Protein AF-A0A6C0H0L5-F1 (afdb_monomer)

Mean predicted aligned error: 7.13 Å

Foldseek 3Di:
DVVVVVVLLFDPPPPVPPPPDPDDPLLVVLLVVLVVLDDDPPDPVVLVVLLVVLLVLLVVQVPDQDDPCCVQPNRDGLLSLLVCCLDPCHSVNSLVVVCCVPVVDDDPVVVLVVVLVVSVSSQQVNQSVVVAAASVVCCVVVVVRDAQADDDPVLSTHAAQDSQLLSLQSSLLVSCVRPVVVCVVVVVSLVVSLVSSRSSLSSCSSNSSHGLVNSLSSVSSSVSVCVSVVVDPPDPSCVVNVVVNVVSCVVVVRD

pLDDT: mean 82.42, std 16.77, range [25.55, 96.25]

Secondary structure (DSSP, 8-state):
-HHHHHHT------TTTS------HHHHHHHHHHHHH------HHHHHHHHHHHHHHHHHHHHS---S-HHHH-S--HHHHHHHHTSSS-HHHHHHHHHHHHH-----HHHHHHHHHHHHHHHHHHHHHH-PPPHHHHGGG-TT----PPP-TTTTS-SSS-HHHHHHHHHHHHHHHHTHHHHHT-HHHHHHHHHHHHHHHHHHHHTTSS-HHHHHHHHHHHHHHHHHTT-----HHHHHHHHHHHHHHHHTT--

Nearest PDB structures (foldseek):
  5jki-assembly1_A  TM=5.647E-01  e=4.309E-02  Bacillus subtilis subsp. subtilis str. 168
  1eoi-assembly1_A  TM=5.759E-01  e=1.505E-01  Shimwellia blattae
  2a96-assembly2_C  TM=4.045E-01  e=2.588E-02  Salmonella enterica subsp. enterica serovar Typhimurium

Solvent-accessible surface area (backbone atoms only — not comparable to full-atom values): 14557 Å² total; per-residue (Å²): 113,77,68,57,62,65,72,60,66,66,57,72,66,60,74,88,74,48,73,83,78,81,68,49,77,65,46,52,52,43,52,52,53,48,58,70,69,58,79,78,80,89,40,72,70,53,53,53,50,45,52,51,50,37,39,54,49,41,55,52,59,72,71,51,78,58,75,90,43,46,90,53,73,38,94,57,45,61,75,58,47,41,65,31,57,83,43,99,68,27,70,63,62,38,45,50,53,47,43,33,68,76,70,66,50,84,81,62,59,67,62,54,49,52,58,53,60,70,52,45,59,51,51,53,51,44,11,68,72,61,54,31,76,39,51,68,74,48,39,84,82,39,80,89,61,77,71,66,71,54,92,55,95,81,68,70,55,40,24,30,40,26,62,55,19,30,50,22,43,53,51,36,50,52,52,43,65,76,42,38,75,57,36,80,73,32,58,71,59,38,52,49,42,51,50,57,14,51,42,42,30,50,30,33,27,49,25,34,50,31,48,69,63,13,33,53,49,12,51,56,47,47,53,41,49,35,52,77,70,66,65,69,74,88,46,70,69,64,58,64,54,40,58,67,47,52,57,54,34,60,77,69,70,61,129

Organism: NCBI:txid1070528

Radius of gyration: 18.25 Å; Cα contacts (8 Å, |Δi|>4): 260; chains: 1; bounding box: 39×45×53 Å

Structure (mmCIF, N/CA/C/O backbone):
data_AF-A0A6C0H0L5-F1
#
_entry.id   AF-A0A6C0H0L5-F1
#
loop_
_atom_site.group_PDB
_atom_site.id
_atom_site.type_symbol
_atom_site.label_atom_id
_atom_site.label_alt_id
_atom_site.label_comp_id
_atom_site.label_asym_id
_atom_site.label_entity_id
_atom_site.label_seq_id
_atom_site.pdbx_PDB_ins_code
_atom_site.Cartn_x
_atom_site.Cartn_y
_atom_site.Cartn_z
_atom_site.occupancy
_atom_site.B_iso_or_equiv
_atom_site.auth_seq_id
_atom_site.auth_comp_id
_atom_site.auth_asym_id
_atom_site.auth_atom_id
_atom_site.pdbx_PDB_model_num
ATOM 1 N N . MET A 1 1 ? 14.456 -11.295 -27.325 1.00 30.11 1 MET A N 1
ATOM 2 C CA . MET A 1 1 ? 13.505 -10.695 -26.355 1.00 30.11 1 MET A CA 1
ATOM 3 C C . MET A 1 1 ? 12.987 -11.723 -25.340 1.00 30.11 1 MET A C 1
ATOM 5 O O . MET A 1 1 ? 13.167 -11.493 -24.153 1.00 30.11 1 MET A O 1
ATOM 9 N N . ASN A 1 2 ? 12.492 -12.897 -25.763 1.00 29.08 2 ASN A N 1
ATOM 10 C CA . ASN A 1 2 ? 12.120 -14.003 -24.849 1.00 29.08 2 ASN A CA 1
ATOM 11 C C . ASN A 1 2 ? 13.300 -14.585 -24.036 1.00 29.08 2 ASN A C 1
ATOM 13 O O . ASN A 1 2 ? 13.118 -15.062 -22.922 1.00 29.08 2 ASN A O 1
ATOM 17 N N . GLU A 1 3 ? 14.526 -14.480 -24.548 1.00 25.55 3 GLU A N 1
ATOM 18 C CA . GLU A 1 3 ? 15.735 -14.982 -23.880 1.00 25.55 3 GLU A CA 1
ATOM 19 C C . GLU A 1 3 ? 16.221 -14.080 -22.725 1.00 25.55 3 GLU A C 1
ATOM 21 O O . GLU A 1 3 ? 16.800 -14.560 -21.753 1.00 25.55 3 GLU A O 1
ATOM 26 N N . ILE A 1 4 ? 15.919 -12.777 -22.776 1.00 31.34 4 ILE A N 1
ATOM 27 C CA . ILE A 1 4 ? 16.313 -11.797 -21.748 1.00 31.34 4 ILE A CA 1
ATOM 28 C C . ILE A 1 4 ? 15.389 -11.902 -20.527 1.00 31.34 4 ILE A C 1
ATOM 30 O O . ILE A 1 4 ? 15.865 -11.893 -19.397 1.00 31.34 4 ILE A O 1
ATOM 34 N N . ILE A 1 5 ? 14.089 -12.139 -20.743 1.00 32.31 5 ILE A N 1
ATOM 35 C CA . ILE A 1 5 ? 13.122 -12.425 -19.668 1.00 32.31 5 ILE A CA 1
ATOM 36 C C . ILE A 1 5 ? 13.508 -13.711 -18.911 1.00 32.31 5 ILE A C 1
ATOM 38 O O . ILE A 1 5 ? 13.342 -13.786 -17.697 1.00 32.31 5 ILE A O 1
ATOM 42 N N . SER A 1 6 ? 14.108 -14.696 -19.592 1.00 31.41 6 SER A N 1
ATOM 43 C CA . SER A 1 6 ? 14.585 -15.930 -18.948 1.00 31.41 6 SER A CA 1
ATOM 44 C C . SER A 1 6 ? 15.803 -15.722 -18.032 1.00 31.41 6 SER A C 1
ATOM 46 O O . SER A 1 6 ? 15.952 -16.447 -17.048 1.00 31.41 6 SER A O 1
ATOM 48 N N . LYS A 1 7 ? 16.639 -14.712 -18.324 1.00 27.97 7 LYS A N 1
ATOM 49 C CA . LYS A 1 7 ? 17.848 -14.362 -17.556 1.00 27.97 7 LYS A CA 1
ATOM 50 C C . LYS A 1 7 ? 17.568 -13.394 -16.399 1.00 27.97 7 LYS A C 1
ATOM 52 O O . LYS A 1 7 ? 18.377 -13.303 -15.485 1.00 27.97 7 LYS A O 1
ATOM 57 N N . LEU A 1 8 ? 16.405 -12.739 -16.392 1.00 30.80 8 LEU A N 1
ATOM 58 C CA . LEU A 1 8 ? 15.911 -11.890 -15.299 1.00 30.80 8 LEU A CA 1
ATOM 59 C C . LEU A 1 8 ? 15.005 -12.658 -14.316 1.00 30.80 8 LEU A C 1
ATOM 61 O O . LEU A 1 8 ? 14.141 -12.060 -13.675 1.00 30.80 8 LEU A O 1
ATOM 65 N N . LYS A 1 9 ? 15.192 -13.980 -14.162 1.00 37.25 9 LYS A N 1
ATOM 66 C CA . LYS A 1 9 ? 14.652 -14.746 -13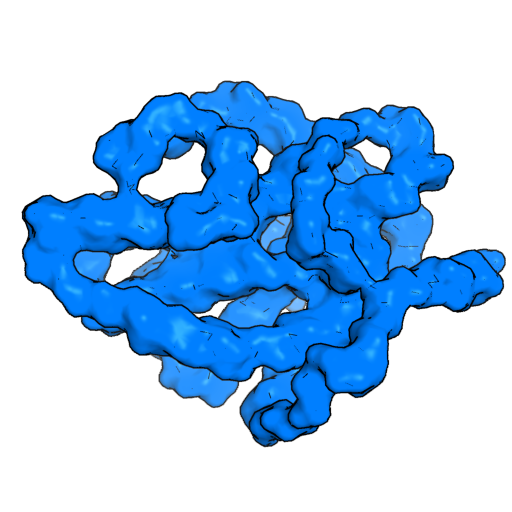.021 1.00 37.25 9 LYS A CA 1
ATOM 67 C C . LYS A 1 9 ? 15.371 -14.308 -11.739 1.00 37.25 9 LYS A C 1
ATOM 69 O O . LYS A 1 9 ? 16.208 -15.023 -11.195 1.00 37.25 9 LYS A O 1
ATOM 74 N N . TYR A 1 10 ? 15.098 -13.083 -11.308 1.00 39.38 10 TYR A N 1
ATOM 75 C CA . TYR A 1 10 ? 15.590 -12.529 -10.063 1.00 39.38 10 TYR A CA 1
ATOM 76 C C . TYR A 1 10 ? 15.051 -13.356 -8.905 1.00 39.38 10 TYR A C 1
ATOM 78 O O . TYR A 1 10 ? 13.843 -13.473 -8.742 1.00 39.38 10 TYR A O 1
ATOM 86 N N . GLY A 1 11 ? 15.975 -13.915 -8.122 1.00 39.88 11 GLY A N 1
ATOM 87 C CA . GLY A 1 11 ? 15.712 -14.453 -6.795 1.00 39.88 11 GLY A CA 1
ATOM 88 C C . GLY A 1 11 ? 14.528 -15.407 -6.750 1.00 39.88 11 GLY A C 1
ATOM 89 O O . GLY A 1 11 ? 13.537 -15.105 -6.092 1.00 39.88 11 GLY A O 1
ATOM 90 N N . GLN A 1 12 ? 14.650 -16.583 -7.381 1.00 37.28 12 GLN A N 1
ATOM 91 C CA . GLN A 1 12 ? 13.925 -17.731 -6.843 1.00 37.28 12 GLN A CA 1
ATOM 92 C C . GLN A 1 12 ? 14.244 -17.760 -5.350 1.00 37.28 12 GLN A C 1
ATOM 94 O O . GLN A 1 12 ? 15.414 -17.841 -4.972 1.00 37.28 12 GLN A O 1
ATOM 99 N N . CYS A 1 13 ? 13.213 -17.589 -4.524 1.00 42.41 13 CYS A N 1
ATOM 100 C CA . CYS A 1 13 ? 13.274 -17.849 -3.099 1.00 42.41 13 CYS A CA 1
ATOM 101 C C . CYS A 1 13 ? 14.086 -19.138 -2.932 1.00 42.41 13 CYS A C 1
ATOM 103 O O . CYS A 1 13 ? 13.669 -20.167 -3.467 1.00 42.41 13 CYS A O 1
ATOM 105 N N . ASN A 1 14 ? 15.280 -19.073 -2.322 1.00 40.97 14 ASN A N 1
ATOM 106 C CA . ASN A 1 14 ? 16.083 -20.273 -2.092 1.00 40.97 14 ASN A CA 1
ATOM 107 C C . ASN A 1 14 ? 15.145 -21.280 -1.427 1.00 40.97 14 ASN A C 1
ATOM 109 O O . ASN A 1 14 ? 14.616 -21.009 -0.347 1.00 40.97 14 ASN A O 1
ATOM 113 N N . VAL A 1 15 ? 14.867 -22.374 -2.139 1.00 45.38 15 VAL A N 1
ATOM 114 C CA . VAL A 1 15 ? 13.711 -23.262 -1.923 1.00 45.38 15 VAL A CA 1
ATOM 115 C C . VAL A 1 15 ? 13.689 -23.839 -0.501 1.00 45.38 15 VAL A C 1
ATOM 117 O O . VAL A 1 15 ? 12.646 -24.247 -0.002 1.00 45.38 15 VAL A O 1
ATOM 120 N N . GLU A 1 16 ? 14.826 -23.794 0.190 1.00 41.75 16 GLU A N 1
ATOM 121 C CA . GLU A 1 16 ? 15.004 -24.233 1.571 1.00 41.75 16 GLU A CA 1
ATOM 122 C C . GLU A 1 16 ? 14.424 -23.275 2.629 1.00 41.75 16 GLU A C 1
ATOM 124 O O . GLU A 1 16 ? 14.077 -23.731 3.714 1.00 41.75 16 GLU A O 1
ATOM 129 N N . ASN A 1 17 ? 14.245 -21.981 2.323 1.00 42.94 17 ASN A N 1
ATOM 130 C CA . ASN A 1 17 ? 13.709 -20.969 3.252 1.00 42.94 17 ASN A CA 1
ATOM 131 C C . ASN A 1 17 ? 12.399 -20.317 2.789 1.00 42.94 17 ASN A C 1
ATOM 133 O O . ASN A 1 17 ? 11.871 -19.446 3.487 1.00 42.94 17 ASN A O 1
ATOM 137 N N . CYS A 1 18 ? 11.846 -20.730 1.647 1.00 47.72 18 CYS A N 1
ATOM 138 C CA . CYS A 1 18 ? 10.454 -20.412 1.367 1.00 47.72 18 CYS A CA 1
ATOM 139 C C . CYS A 1 18 ? 9.587 -21.285 2.280 1.00 47.72 18 CYS A C 1
ATOM 141 O O . CYS A 1 18 ? 9.699 -22.512 2.201 1.00 47.72 18 CYS A O 1
ATOM 143 N N . PRO A 1 19 ? 8.764 -20.703 3.176 1.00 48.34 19 PRO A N 1
ATOM 144 C CA . PRO A 1 19 ? 7.892 -21.500 4.025 1.00 48.34 19 PRO A CA 1
ATOM 145 C C . PRO A 1 19 ? 7.103 -22.437 3.117 1.00 48.34 19 PRO A C 1
ATOM 147 O O . PRO A 1 19 ? 6.487 -21.985 2.153 1.00 48.34 19 PRO A O 1
ATOM 150 N N . LYS A 1 20 ? 7.183 -23.750 3.372 1.00 50.50 20 LYS A N 1
ATOM 151 C CA . LYS A 1 20 ? 6.392 -24.745 2.643 1.00 50.50 20 LYS A CA 1
ATOM 152 C C . LYS A 1 20 ? 4.936 -24.285 2.722 1.00 50.50 20 LYS A C 1
ATOM 154 O O . LYS A 1 20 ? 4.339 -24.292 3.796 1.00 50.50 20 LYS A O 1
ATOM 159 N N . ASN A 1 21 ? 4.445 -23.775 1.594 1.00 55.66 21 ASN A N 1
ATOM 160 C CA . ASN A 1 21 ? 3.234 -22.975 1.470 1.00 55.66 21 ASN A CA 1
ATOM 161 C C . ASN A 1 21 ? 1.993 -23.811 1.803 1.00 55.66 21 ASN A C 1
ATOM 163 O O . ASN A 1 21 ? 1.290 -24.288 0.911 1.00 55.66 21 ASN A O 1
ATOM 167 N N . ASN A 1 22 ? 1.668 -23.938 3.087 1.00 69.94 22 ASN A N 1
ATOM 168 C CA . ASN A 1 22 ? 0.321 -24.294 3.514 1.00 69.94 22 ASN A CA 1
ATOM 169 C C . ASN A 1 22 ? -0.568 -23.051 3.387 1.00 69.94 22 ASN A C 1
ATOM 171 O O . ASN A 1 22 ? -1.025 -22.500 4.381 1.00 69.94 22 ASN A O 1
ATOM 175 N N . LEU A 1 23 ? -0.764 -22.586 2.147 1.00 83.31 23 LEU A N 1
ATOM 176 C CA . LEU A 1 23 ? -1.746 -21.550 1.845 1.00 83.31 23 LEU A CA 1
ATOM 177 C C . LEU A 1 23 ? -3.130 -22.081 2.197 1.00 83.31 23 LEU A C 1
ATOM 179 O O . LEU A 1 23 ? -3.540 -23.145 1.706 1.00 83.31 23 LEU A O 1
ATOM 183 N N . GLU A 1 24 ? -3.862 -21.319 3.000 1.00 89.12 24 GLU A N 1
ATOM 184 C CA . GLU A 1 24 ? -5.243 -21.643 3.305 1.00 89.12 24 GLU A CA 1
ATOM 185 C C . GLU A 1 24 ? -6.109 -21.538 2.041 1.00 89.12 24 GLU A C 1
ATOM 187 O O . GLU A 1 24 ? -5.757 -20.911 1.036 1.00 89.12 24 GLU A O 1
ATOM 192 N N . LYS A 1 25 ? -7.302 -22.144 2.075 1.00 92.44 25 LYS A N 1
ATOM 193 C CA . LYS A 1 25 ? -8.259 -22.046 0.961 1.00 92.44 25 LYS A CA 1
ATOM 194 C C . LYS A 1 25 ? -8.586 -20.583 0.625 1.00 92.44 25 LYS A C 1
ATOM 196 O O . LYS A 1 25 ? -8.733 -20.255 -0.549 1.00 92.44 25 LYS A O 1
ATOM 201 N N . LYS A 1 26 ? -8.688 -19.720 1.643 1.00 90.38 26 LYS A N 1
ATOM 202 C CA . LYS A 1 26 ? -8.958 -18.284 1.483 1.00 90.38 26 LYS A CA 1
ATOM 203 C C . LYS A 1 26 ? -7.808 -17.565 0.779 1.00 90.38 26 LYS A C 1
ATOM 205 O O . LYS A 1 26 ? -8.070 -16.842 -0.177 1.00 90.38 26 LYS A O 1
ATOM 210 N N . ASP A 1 27 ? -6.565 -17.843 1.164 1.00 92.50 27 ASP A N 1
ATOM 211 C CA . ASP A 1 27 ? -5.377 -17.257 0.532 1.00 92.50 27 ASP A CA 1
ATOM 212 C C . ASP A 1 27 ? -5.333 -17.565 -0.964 1.00 92.50 27 ASP A C 1
ATOM 214 O O . ASP A 1 27 ? -5.115 -16.677 -1.783 1.00 92.50 27 ASP A O 1
ATOM 218 N N . LYS A 1 28 ? -5.619 -18.819 -1.341 1.00 94.19 28 LYS A N 1
ATOM 219 C CA . LYS A 1 28 ? -5.672 -19.240 -2.750 1.00 94.19 28 LYS A CA 1
ATOM 220 C C . LYS A 1 28 ? -6.754 -18.499 -3.537 1.00 94.19 28 LYS A C 1
ATOM 222 O O . LYS A 1 28 ? -6.525 -18.143 -4.689 1.00 94.19 28 LYS A O 1
ATOM 227 N N . ILE A 1 29 ? -7.920 -18.261 -2.928 1.00 95.69 29 ILE A N 1
ATOM 228 C CA . ILE A 1 29 ? -8.999 -17.474 -3.546 1.00 95.69 29 ILE A CA 1
ATOM 229 C C . ILE A 1 29 ? -8.526 -16.040 -3.790 1.00 95.69 29 ILE A C 1
ATOM 231 O O . ILE A 1 29 ? -8.684 -15.537 -4.899 1.00 95.69 29 ILE A O 1
ATOM 235 N N . ILE A 1 30 ? -7.910 -15.410 -2.785 1.00 94.88 30 ILE A N 1
ATOM 236 C CA . ILE A 1 30 ? -7.377 -14.046 -2.892 1.00 94.88 30 ILE A CA 1
ATOM 237 C C . ILE A 1 30 ? -6.343 -13.982 -4.016 1.00 94.88 30 ILE A C 1
ATOM 239 O O . ILE A 1 30 ? -6.500 -13.193 -4.940 1.00 94.88 30 ILE A O 1
ATOM 243 N N . ILE A 1 31 ? -5.339 -14.863 -3.998 1.00 94.81 31 ILE A N 1
ATOM 244 C CA . ILE A 1 31 ? -4.286 -14.913 -5.020 1.00 94.81 31 ILE A CA 1
ATOM 245 C C . ILE A 1 31 ? -4.895 -15.037 -6.423 1.00 94.81 31 ILE A C 1
ATOM 247 O O . ILE A 1 31 ? -4.587 -14.230 -7.297 1.00 94.81 31 ILE A O 1
ATOM 251 N N . ASN A 1 32 ? -5.811 -15.985 -6.633 1.00 95.25 32 ASN A N 1
ATOM 252 C CA . ASN A 1 32 ? -6.445 -16.187 -7.936 1.00 95.25 32 ASN A CA 1
ATOM 253 C C . ASN A 1 32 ? -7.257 -14.969 -8.394 1.00 95.25 32 ASN A C 1
ATOM 255 O O . ASN A 1 32 ? -7.188 -14.593 -9.564 1.00 95.25 32 ASN A O 1
ATOM 259 N N . ASN A 1 33 ? -8.010 -14.332 -7.494 1.00 95.56 33 ASN A N 1
ATOM 260 C CA . ASN A 1 33 ? -8.758 -13.120 -7.825 1.00 95.56 33 ASN A CA 1
ATOM 261 C C . ASN A 1 33 ? -7.820 -11.996 -8.276 1.00 95.56 33 ASN A C 1
ATOM 263 O O . ASN A 1 33 ? -8.090 -11.337 -9.280 1.00 95.56 33 ASN A O 1
ATOM 267 N N . ILE A 1 34 ? -6.702 -11.814 -7.571 1.00 94.56 34 ILE A N 1
ATOM 268 C CA . ILE A 1 34 ? -5.706 -10.792 -7.891 1.00 94.56 34 ILE A CA 1
ATOM 269 C C . ILE A 1 34 ? -5.037 -11.066 -9.239 1.00 94.56 34 ILE A C 1
ATOM 271 O O . ILE A 1 34 ? -5.008 -10.170 -10.082 1.00 94.56 34 ILE A O 1
ATOM 275 N N . LEU A 1 35 ? -4.592 -12.297 -9.504 1.00 92.81 35 LEU A N 1
ATOM 276 C CA . LEU A 1 35 ? -4.022 -12.660 -10.808 1.00 92.81 35 LEU A CA 1
ATOM 277 C C . LEU A 1 35 ? -5.021 -12.481 -11.961 1.00 92.81 35 LEU A C 1
ATOM 279 O O . LEU A 1 35 ? -4.630 -12.093 -13.056 1.00 92.81 35 LEU A O 1
ATOM 283 N N . ASN A 1 36 ? -6.312 -12.733 -11.730 1.00 91.81 36 ASN A N 1
ATOM 284 C CA . ASN A 1 36 ? -7.346 -12.550 -12.751 1.00 91.81 36 ASN A CA 1
ATOM 285 C C . ASN A 1 36 ? -7.643 -11.071 -13.046 1.00 91.81 36 ASN A C 1
ATOM 287 O O . ASN A 1 36 ? -7.962 -10.724 -14.188 1.00 91.81 36 ASN A O 1
ATOM 291 N N . LYS A 1 37 ? -7.557 -10.209 -12.025 1.00 90.19 37 LYS A N 1
ATOM 292 C CA . LYS A 1 37 ? -7.740 -8.753 -12.149 1.00 90.19 37 LYS A CA 1
ATOM 293 C C . LYS A 1 37 ? -6.530 -8.085 -12.797 1.00 90.19 37 LYS A C 1
ATOM 295 O O . LYS A 1 37 ? -6.683 -7.151 -13.581 1.00 90.19 37 LYS A O 1
ATOM 300 N N . ILE A 1 38 ? -5.330 -8.570 -12.496 1.00 87.12 38 ILE A N 1
ATOM 301 C CA . ILE A 1 38 ? -4.085 -8.036 -13.039 1.00 87.12 38 ILE A CA 1
ATOM 302 C C . ILE A 1 38 ? -3.842 -8.616 -14.428 1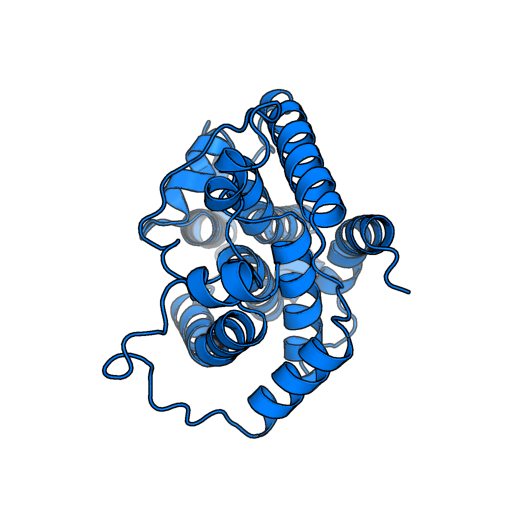.00 87.12 38 ILE A C 1
ATOM 304 O O . ILE A 1 38 ? -3.373 -9.737 -14.593 1.00 87.12 38 ILE A O 1
ATOM 308 N N . LYS A 1 39 ? -4.110 -7.812 -15.455 1.00 71.44 39 LYS A N 1
ATOM 309 C CA . LYS A 1 39 ? -3.785 -8.147 -16.846 1.00 71.44 39 LYS A CA 1
ATOM 310 C C . LYS A 1 39 ? -2.813 -7.128 -17.417 1.00 71.44 39 LYS A C 1
ATOM 312 O O . LYS A 1 39 ? -3.176 -6.339 -18.284 1.00 71.44 39 LYS A O 1
ATOM 317 N N . ILE A 1 40 ? -1.578 -7.118 -16.917 1.00 68.75 40 ILE A N 1
ATOM 318 C CA . ILE A 1 40 ? -0.554 -6.207 -17.439 1.00 68.75 40 ILE A CA 1
ATOM 319 C C . ILE A 1 40 ? 0.343 -6.899 -18.449 1.00 68.75 40 ILE A C 1
ATOM 321 O O . ILE A 1 40 ? 1.027 -7.879 -18.158 1.00 68.75 40 ILE A O 1
ATOM 325 N N . LYS A 1 41 ? 0.389 -6.307 -19.644 1.00 73.19 41 LYS A N 1
ATOM 326 C CA . LYS A 1 41 ? 1.413 -6.586 -20.642 1.00 73.19 41 LYS A CA 1
ATOM 327 C C . LYS A 1 41 ? 2.651 -5.759 -20.294 1.00 73.19 41 LYS A C 1
ATOM 329 O O . LYS A 1 41 ? 2.749 -4.598 -20.677 1.00 73.19 41 LYS A O 1
ATOM 334 N N . GLN A 1 42 ? 3.567 -6.362 -19.539 1.00 80.38 42 GLN A N 1
ATOM 335 C CA . GLN A 1 42 ? 4.831 -5.749 -19.121 1.00 80.38 42 GLN A CA 1
ATOM 336 C C . GLN A 1 42 ? 5.737 -5.542 -20.352 1.00 80.38 42 GLN A C 1
ATOM 338 O O . GLN A 1 42 ? 6.477 -6.440 -20.755 1.00 80.38 42 GLN A O 1
ATOM 343 N N . SER A 1 43 ? 5.614 -4.387 -21.013 1.00 85.31 43 SER A N 1
ATOM 344 C CA . SER A 1 43 ? 6.407 -4.001 -22.187 1.00 85.31 43 SER A CA 1
ATOM 345 C C . SER A 1 43 ? 7.511 -3.005 -21.821 1.00 85.31 43 SER A C 1
ATOM 347 O O . SER A 1 43 ? 7.485 -2.392 -20.754 1.00 85.31 43 SER A O 1
ATOM 349 N N . TYR A 1 44 ? 8.472 -2.815 -22.730 1.00 86.88 44 TYR A N 1
ATOM 350 C CA . TYR A 1 44 ? 9.521 -1.798 -22.592 1.00 86.88 44 TYR A CA 1
ATOM 351 C C . TYR A 1 44 ? 8.923 -0.398 -22.357 1.00 86.88 44 TYR A C 1
ATOM 353 O O . TYR A 1 44 ? 9.224 0.258 -21.363 1.00 86.88 44 TYR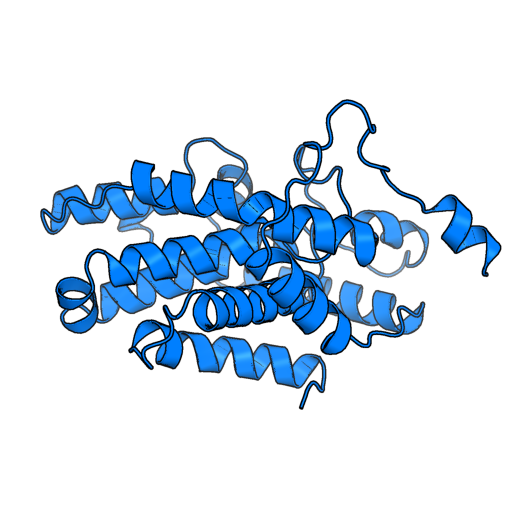 A O 1
ATOM 361 N N . ASP A 1 45 ? 7.977 0.021 -23.202 1.00 90.25 45 ASP A N 1
ATOM 362 C CA . ASP A 1 45 ? 7.334 1.336 -23.072 1.00 90.25 45 ASP A CA 1
ATOM 363 C C . ASP A 1 45 ? 6.546 1.484 -21.768 1.00 90.25 45 ASP A C 1
ATOM 365 O O . ASP A 1 45 ? 6.516 2.564 -21.176 1.00 90.25 45 ASP A O 1
ATOM 369 N N . TRP A 1 46 ? 5.938 0.396 -21.288 1.00 91.81 46 TRP A N 1
ATOM 370 C CA . TRP A 1 46 ? 5.222 0.404 -20.018 1.00 91.81 46 TRP A CA 1
ATOM 371 C C . TRP A 1 46 ? 6.168 0.698 -18.849 1.00 91.81 46 TRP A C 1
ATOM 373 O O . TRP A 1 46 ? 5.921 1.630 -18.085 1.00 91.81 46 TRP A O 1
ATOM 383 N N . TYR A 1 47 ? 7.297 -0.012 -18.756 1.00 93.62 47 TYR A N 1
ATOM 384 C CA . TYR A 1 47 ? 8.291 0.259 -17.714 1.00 93.62 47 TYR A CA 1
ATOM 385 C C . TYR A 1 47 ? 8.891 1.659 -17.830 1.00 93.62 47 TYR A C 1
ATOM 387 O O . TYR A 1 47 ? 9.101 2.317 -16.814 1.00 93.62 47 TYR A O 1
ATOM 395 N N . LYS A 1 48 ? 9.141 2.142 -19.052 1.00 94.12 48 LYS A N 1
ATOM 396 C CA . LYS A 1 48 ? 9.624 3.508 -19.279 1.00 94.12 48 LYS A CA 1
ATOM 397 C C . LYS A 1 48 ? 8.676 4.547 -18.679 1.00 94.12 48 LYS A C 1
ATOM 399 O O . LYS A 1 48 ? 9.128 5.486 -18.024 1.00 94.12 48 LYS A O 1
ATOM 404 N N . ASN A 1 49 ? 7.373 4.378 -18.895 1.00 93.19 49 ASN A N 1
ATOM 405 C CA . ASN A 1 49 ? 6.353 5.277 -18.360 1.00 93.19 49 ASN A CA 1
ATOM 406 C C . ASN A 1 49 ? 6.263 5.190 -16.834 1.00 93.19 49 ASN A C 1
ATOM 408 O O . ASN A 1 49 ? 6.215 6.225 -16.175 1.00 93.19 49 ASN A O 1
ATOM 412 N N . GLU A 1 50 ? 6.331 3.986 -16.267 1.00 93.56 50 GLU A N 1
ATOM 413 C CA . GLU A 1 50 ? 6.358 3.796 -14.815 1.00 93.56 50 GLU A CA 1
ATOM 414 C C . GLU A 1 50 ? 7.589 4.446 -14.159 1.00 93.56 50 GLU A C 1
ATOM 416 O O . GLU A 1 50 ? 7.472 5.111 -13.132 1.00 93.56 50 GLU A O 1
ATOM 421 N N . LEU A 1 51 ? 8.773 4.320 -14.766 1.00 95.12 51 LEU A N 1
ATOM 422 C CA . LEU A 1 51 ? 9.990 4.973 -14.275 1.00 95.12 51 LEU A CA 1
ATOM 423 C C . LEU A 1 51 ? 9.883 6.504 -14.331 1.00 95.12 51 LEU A C 1
ATOM 425 O O . LEU A 1 51 ?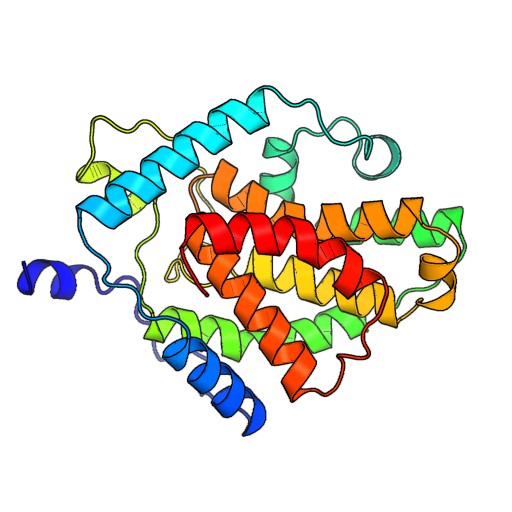 10.281 7.181 -13.384 1.00 95.12 51 LEU A O 1
ATOM 429 N N . LYS A 1 52 ? 9.311 7.060 -15.406 1.00 94.19 52 LYS A N 1
ATOM 430 C CA . LYS A 1 52 ? 9.027 8.503 -15.498 1.00 94.19 52 LYS A CA 1
ATOM 431 C C . LYS A 1 52 ? 8.032 8.956 -14.434 1.00 94.19 52 LYS A C 1
ATOM 433 O O . LYS A 1 52 ? 8.217 10.020 -13.855 1.00 94.19 52 LYS A O 1
ATOM 438 N N . LEU A 1 53 ? 7.015 8.147 -14.145 1.00 92.25 53 LEU A N 1
ATOM 439 C CA . LEU A 1 53 ? 6.045 8.450 -13.099 1.00 92.25 53 LEU A CA 1
ATOM 440 C C . LEU A 1 53 ? 6.716 8.507 -11.720 1.00 92.25 53 LEU A C 1
ATOM 442 O O . LEU A 1 53 ? 6.478 9.457 -10.978 1.00 92.25 53 LEU A O 1
ATOM 446 N N . ILE A 1 54 ? 7.612 7.561 -11.404 1.00 92.62 54 ILE A N 1
ATOM 447 C CA . ILE A 1 54 ? 8.432 7.627 -10.181 1.00 92.62 54 ILE A CA 1
ATOM 448 C C . ILE A 1 54 ? 9.252 8.920 -10.152 1.00 92.62 54 ILE A C 1
ATOM 450 O O . ILE A 1 54 ? 9.281 9.595 -9.127 1.00 92.62 54 ILE A O 1
ATOM 454 N N . GLN A 1 55 ? 9.897 9.287 -11.263 1.00 92.00 55 GLN A N 1
ATOM 455 C CA . GLN A 1 55 ? 10.697 10.511 -11.344 1.00 92.00 55 GLN A CA 1
ATOM 456 C C . GLN A 1 55 ? 9.856 11.758 -11.031 1.00 92.00 55 GLN A C 1
ATOM 458 O O . GLN A 1 55 ? 10.257 12.579 -10.207 1.00 92.00 55 GLN A O 1
ATOM 463 N N . SER A 1 56 ? 8.668 11.879 -11.632 1.00 89.44 56 SER A N 1
ATOM 464 C CA . SER A 1 56 ? 7.727 12.965 -11.335 1.00 89.44 56 SER A CA 1
ATOM 465 C C . SER A 1 56 ? 7.292 12.962 -9.868 1.00 89.44 56 SER A C 1
ATOM 467 O O . SER A 1 56 ? 7.199 14.019 -9.252 1.00 89.44 56 SER A O 1
ATOM 469 N N . PHE A 1 57 ? 7.074 11.781 -9.290 1.00 85.25 57 PHE A N 1
ATOM 470 C CA . PHE A 1 57 ? 6.676 11.632 -7.893 1.00 85.25 57 PHE A CA 1
ATOM 471 C C . PHE A 1 57 ? 7.790 12.043 -6.916 1.00 85.25 57 PHE A C 1
ATOM 473 O O . PHE A 1 57 ? 7.520 12.706 -5.918 1.00 85.25 57 PHE A O 1
ATOM 480 N N . GLN A 1 58 ? 9.049 11.710 -7.224 1.00 8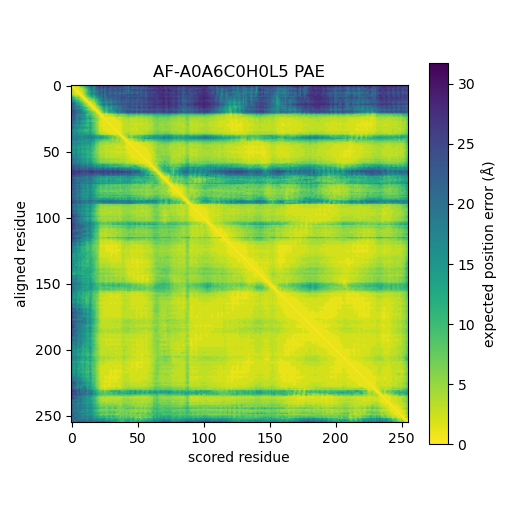5.50 58 GLN A N 1
ATOM 481 C CA . GLN A 1 58 ? 10.220 12.144 -6.454 1.00 85.50 58 GLN A CA 1
ATOM 482 C C . GLN A 1 58 ? 10.387 13.666 -6.468 1.00 85.50 58 GLN A C 1
ATOM 484 O O . GLN A 1 58 ? 10.732 14.244 -5.440 1.00 85.50 58 GLN A O 1
ATOM 489 N N . LEU A 1 59 ? 10.142 14.315 -7.611 1.00 82.56 59 LEU A N 1
ATOM 490 C CA . LEU A 1 59 ? 10.172 15.777 -7.709 1.00 82.56 59 LEU A CA 1
ATOM 491 C C . LEU A 1 59 ? 9.070 16.401 -6.852 1.00 82.56 59 LEU A C 1
ATOM 493 O O . LEU A 1 59 ? 9.366 17.241 -6.009 1.00 82.56 59 LEU A O 1
ATOM 497 N N . LEU A 1 60 ? 7.835 15.911 -6.996 1.00 78.31 60 LEU A N 1
ATOM 498 C CA . LEU A 1 60 ? 6.685 16.397 -6.239 1.00 78.31 60 LEU A CA 1
ATOM 499 C C . LEU A 1 60 ? 6.931 16.293 -4.724 1.00 78.31 60 LEU A C 1
ATOM 501 O O . LEU A 1 60 ? 6.858 17.283 -4.010 1.00 78.31 60 LEU A O 1
ATOM 505 N N . LEU A 1 61 ? 7.275 15.110 -4.212 1.00 68.81 61 LEU A N 1
ATOM 506 C CA . LEU A 1 61 ? 7.397 14.893 -2.764 1.00 68.81 61 LEU A CA 1
ATOM 507 C C . LEU A 1 61 ? 8.636 15.532 -2.125 1.00 68.81 61 LEU A C 1
ATOM 509 O O . LEU A 1 61 ? 8.673 15.677 -0.906 1.00 68.81 61 LEU A O 1
ATOM 513 N N . ASN A 1 62 ? 9.631 15.941 -2.914 1.00 67.12 62 ASN A N 1
ATOM 514 C CA . ASN A 1 62 ? 10.710 16.792 -2.411 1.00 67.12 62 ASN A CA 1
ATOM 515 C C . ASN A 1 62 ? 10.248 18.242 -2.184 1.00 67.12 62 ASN A C 1
ATOM 517 O O . ASN A 1 62 ? 10.842 18.939 -1.363 1.00 67.12 62 ASN A O 1
ATOM 521 N N . GLU A 1 63 ? 9.208 18.693 -2.891 1.00 59.41 63 GLU A N 1
ATOM 522 C CA . GLU A 1 63 ? 8.662 20.053 -2.798 1.00 59.41 63 GLU A CA 1
ATOM 523 C C . GLU A 1 63 ? 7.568 20.193 -1.730 1.00 59.41 63 GLU A C 1
ATOM 525 O O . GLU A 1 63 ? 7.356 21.294 -1.220 1.00 59.41 63 GLU A O 1
ATOM 530 N N . TYR A 1 64 ? 6.899 19.100 -1.347 1.00 57.19 64 TYR A N 1
ATOM 531 C CA . TYR A 1 64 ? 5.896 19.127 -0.282 1.00 57.19 64 TYR A CA 1
ATOM 532 C C . TYR A 1 64 ? 6.552 18.938 1.095 1.00 57.19 64 TYR A C 1
ATOM 534 O O . TYR A 1 64 ? 7.026 17.840 1.407 1.00 57.19 64 TYR A O 1
ATOM 542 N N . PRO A 1 65 ? 6.581 19.975 1.961 1.00 49.75 65 PRO A N 1
ATOM 543 C CA . PRO A 1 65 ? 6.967 19.784 3.348 1.00 49.75 65 PRO A CA 1
ATOM 544 C C . PRO A 1 65 ? 5.980 18.817 4.003 1.00 49.75 65 PRO A C 1
ATOM 546 O O . PRO A 1 65 ? 4.786 18.845 3.713 1.00 49.75 65 PRO A O 1
ATOM 549 N N . ASN A 1 66 ? 6.523 17.960 4.865 1.00 53.09 66 ASN A N 1
ATOM 550 C CA . ASN A 1 66 ? 5.817 16.924 5.613 1.00 53.09 66 ASN A CA 1
ATOM 551 C C . ASN A 1 66 ? 4.381 17.293 5.981 1.00 53.09 66 ASN A C 1
ATOM 553 O O . ASN A 1 66 ? 4.129 18.391 6.482 1.00 53.09 66 ASN A O 1
ATOM 557 N N . TYR A 1 67 ? 3.482 16.314 5.887 1.00 55.41 67 TYR A N 1
ATOM 558 C CA . TYR A 1 67 ? 2.277 16.330 6.710 1.00 55.41 67 TYR A CA 1
ATOM 559 C C . TYR A 1 67 ? 2.638 16.676 8.164 1.00 55.41 67 TYR A C 1
ATOM 561 O O . TYR A 1 67 ? 3.713 16.309 8.654 1.00 55.41 67 TYR A O 1
ATOM 569 N N . ASP A 1 68 ? 1.745 17.382 8.858 1.00 56.25 68 ASP A N 1
ATOM 570 C CA . ASP A 1 68 ? 1.931 17.870 10.230 1.00 56.25 68 ASP A CA 1
ATOM 571 C C . ASP A 1 68 ? 1.905 16.736 11.284 1.00 56.25 68 ASP A C 1
ATOM 573 O O . ASP A 1 68 ? 1.192 16.766 12.281 1.00 56.25 68 ASP A O 1
ATOM 577 N N . TYR A 1 69 ? 2.719 15.697 11.085 1.00 63.38 69 TYR A N 1
ATOM 578 C CA . TYR A 1 69 ? 3.038 14.667 12.071 1.00 63.38 69 TYR A CA 1
ATOM 579 C C . TYR A 1 69 ? 4.219 15.081 12.942 1.00 63.38 69 TYR A C 1
ATOM 581 O O . TYR A 1 69 ? 4.835 14.234 13.594 1.00 63.38 69 TYR A O 1
ATOM 589 N N . LYS A 1 70 ? 4.569 16.374 12.982 1.00 63.84 70 LYS A N 1
ATOM 590 C CA . LYS A 1 70 ? 5.715 16.857 13.760 1.00 63.84 70 LYS A CA 1
ATOM 591 C C . LYS A 1 70 ? 5.587 16.479 15.237 1.00 63.84 70 LYS A C 1
ATOM 593 O O . LYS A 1 70 ? 6.586 16.184 15.889 1.00 63.84 70 LYS A O 1
ATOM 598 N N . SER A 1 71 ? 4.357 16.420 15.739 1.00 68.12 71 SER A N 1
ATOM 599 C CA . SER A 1 71 ? 4.020 15.967 17.091 1.00 68.12 71 SER A CA 1
ATOM 600 C C . SER A 1 71 ? 4.185 14.452 17.314 1.00 68.12 71 SER A C 1
ATOM 602 O O . SER A 1 71 ? 4.340 14.032 18.460 1.00 68.12 71 SER A O 1
ATOM 604 N N . ILE A 1 72 ? 4.186 13.639 16.250 1.00 70.31 72 ILE A N 1
ATOM 605 C CA . ILE A 1 72 ? 4.227 12.166 16.296 1.00 70.31 72 ILE A CA 1
ATOM 606 C C . ILE A 1 72 ? 5.634 11.638 15.979 1.00 70.31 72 ILE A C 1
ATOM 608 O O . ILE A 1 72 ? 6.195 10.862 16.751 1.00 70.31 72 ILE A O 1
ATOM 612 N N . VAL A 1 73 ? 6.222 12.065 14.857 1.00 67.75 73 VAL A N 1
ATOM 613 C CA . VAL A 1 73 ? 7.518 11.565 14.351 1.00 67.75 73 VAL A CA 1
ATOM 614 C C . VAL A 1 73 ? 8.648 12.600 14.421 1.00 67.75 73 VAL A C 1
ATOM 616 O O . VAL A 1 73 ? 9.802 12.288 14.097 1.00 67.75 73 VAL A O 1
ATOM 619 N N . GLY A 1 74 ? 8.360 13.814 14.902 1.00 69.62 74 GLY A N 1
ATOM 620 C CA . GLY A 1 74 ? 9.294 14.941 14.902 1.00 69.62 74 GLY A CA 1
ATOM 621 C C . GLY A 1 74 ? 9.393 15.615 13.530 1.00 69.62 74 GLY A C 1
ATOM 622 O O . GLY A 1 74 ? 8.586 15.376 12.641 1.00 69.62 74 GLY A O 1
ATOM 623 N N . SER A 1 75 ? 10.413 16.447 13.318 1.00 69.00 75 SER A N 1
ATOM 624 C CA . SER A 1 75 ? 10.637 17.178 12.058 1.00 69.00 75 SER A CA 1
ATOM 625 C C . SER A 1 75 ? 11.232 16.318 10.926 1.00 69.00 75 SER A C 1
ATOM 627 O O . SER A 1 75 ? 12.058 16.812 10.161 1.00 69.00 75 SER A O 1
ATOM 629 N N . LYS A 1 76 ? 10.885 15.026 10.850 1.00 73.12 76 LYS A N 1
ATOM 630 C CA . LYS A 1 76 ? 11.455 14.098 9.858 1.00 73.12 76 LYS A CA 1
ATOM 631 C C . LYS A 1 76 ? 10.821 14.289 8.489 1.00 73.12 76 LYS A C 1
ATOM 633 O O . LYS A 1 76 ? 9.605 14.361 8.425 1.00 73.12 76 LYS A O 1
ATOM 638 N N . THR A 1 77 ? 11.622 14.333 7.424 1.00 72.38 77 THR A N 1
ATOM 639 C CA . THR A 1 77 ? 11.139 14.334 6.030 1.00 72.38 77 THR A CA 1
ATOM 640 C C . THR A 1 77 ? 10.538 12.982 5.627 1.00 72.38 77 THR A C 1
ATOM 642 O O . THR A 1 77 ? 10.924 11.964 6.201 1.00 72.38 77 THR A O 1
ATOM 645 N N . HIS A 1 78 ? 9.691 12.921 4.594 1.00 72.62 78 HIS A N 1
ATOM 646 C CA . HIS A 1 78 ? 9.236 11.649 4.001 1.00 72.62 78 HIS A CA 1
ATOM 647 C C . HIS A 1 78 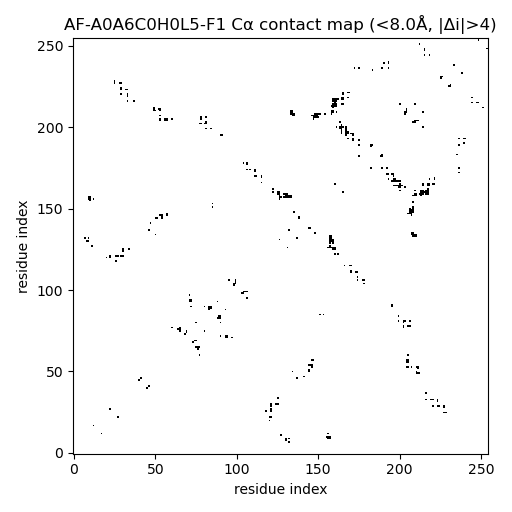? 10.398 10.700 3.640 1.00 72.62 78 HIS A C 1
ATOM 649 O O . HIS A 1 78 ? 10.338 9.504 3.905 1.00 72.62 78 HIS A O 1
ATOM 655 N N . LEU A 1 79 ? 11.519 11.233 3.139 1.00 71.69 79 LEU A N 1
ATOM 656 C CA . LEU A 1 79 ? 12.735 10.449 2.879 1.00 71.69 79 LEU A CA 1
ATOM 657 C C . LEU A 1 79 ? 13.401 9.916 4.162 1.00 71.69 79 LEU A C 1
ATOM 659 O O . LEU A 1 79 ? 14.048 8.876 4.174 1.00 71.69 79 LEU A O 1
ATOM 663 N N . GLN A 1 80 ? 13.303 10.642 5.273 1.00 77.50 80 GLN A N 1
ATOM 664 C CA . GLN A 1 80 ? 13.774 10.128 6.561 1.00 77.50 80 GLN A CA 1
ATOM 665 C C . GLN A 1 80 ? 12.805 9.085 7.125 1.00 77.50 80 GLN A C 1
ATOM 667 O O . GLN A 1 80 ? 13.250 8.157 7.800 1.00 77.50 80 GLN A O 1
ATOM 672 N N . LEU A 1 81 ? 11.506 9.221 6.838 1.00 75.44 81 LEU A N 1
ATOM 673 C CA . LEU A 1 81 ? 10.487 8.243 7.201 1.00 75.44 81 LEU A CA 1
ATOM 674 C C . LEU A 1 81 ? 10.645 6.932 6.411 1.00 75.44 81 LEU A C 1
ATOM 676 O O . LEU A 1 81 ? 10.622 5.866 7.021 1.00 75.44 81 LEU A O 1
ATOM 680 N N . SER A 1 82 ? 10.945 6.988 5.108 1.00 75.75 82 SER A N 1
ATOM 681 C CA . SER A 1 82 ? 11.192 5.785 4.289 1.00 75.75 82 SER A CA 1
ATOM 682 C C . SER A 1 82 ? 12.281 4.886 4.883 1.00 75.75 82 SER A C 1
ATOM 684 O O . SER A 1 82 ? 12.147 3.663 4.921 1.00 75.75 82 SER A O 1
ATOM 686 N N . LYS A 1 83 ? 13.340 5.495 5.428 1.00 75.75 83 LYS A N 1
ATOM 687 C CA . LYS A 1 83 ? 14.473 4.783 6.037 1.00 75.75 83 LYS A CA 1
ATOM 688 C C . LYS A 1 83 ? 14.133 4.112 7.365 1.00 75.75 83 LYS A C 1
ATOM 690 O O . LYS A 1 83 ? 14.755 3.109 7.706 1.00 75.75 83 LYS A O 1
ATOM 695 N N . ILE A 1 84 ? 13.182 4.649 8.134 1.00 76.31 84 ILE A N 1
ATOM 696 C CA . ILE A 1 84 ? 12.780 4.046 9.417 1.00 76.31 84 ILE A CA 1
ATOM 697 C C . ILE A 1 84 ? 11.712 2.964 9.251 1.00 76.31 84 ILE A C 1
ATOM 699 O O . ILE A 1 84 ? 11.557 2.149 10.158 1.00 76.31 84 ILE A O 1
ATOM 703 N N . GLU A 1 85 ? 11.000 2.919 8.125 1.00 76.75 85 GLU A N 1
ATOM 704 C CA . GLU A 1 85 ? 9.994 1.881 7.854 1.00 76.75 85 GLU A CA 1
ATOM 705 C C . GLU A 1 85 ? 10.605 0.489 7.687 1.00 76.75 85 GLU A C 1
ATOM 707 O O . GLU A 1 85 ? 9.987 -0.496 8.077 1.00 76.75 85 GLU A O 1
ATOM 712 N N . ASP A 1 86 ? 11.853 0.407 7.220 1.00 70.06 86 ASP A N 1
ATOM 713 C CA . ASP A 1 86 ? 12.637 -0.835 7.217 1.00 70.06 86 ASP A CA 1
ATOM 714 C C . ASP A 1 86 ? 13.223 -1.172 8.616 1.00 70.06 86 ASP A C 1
ATOM 716 O O . ASP A 1 86 ? 13.944 -2.160 8.777 1.00 70.06 86 ASP A O 1
ATOM 720 N N . SER A 1 87 ? 12.943 -0.367 9.652 1.00 66.75 87 SER A N 1
ATOM 721 C CA . SER A 1 87 ? 13.477 -0.533 11.012 1.00 66.75 87 SER A CA 1
ATOM 722 C C . SER A 1 87 ? 12.444 -1.080 12.007 1.00 66.75 87 SER A C 1
ATOM 724 O O . SER A 1 87 ? 11.238 -1.085 11.779 1.00 66.75 87 SER A O 1
ATOM 726 N N . LYS A 1 88 ? 12.912 -1.488 13.197 1.00 55.94 88 LYS A N 1
ATOM 727 C CA . LYS A 1 88 ? 12.045 -1.929 14.309 1.00 55.94 88 LYS A CA 1
ATOM 728 C C . LYS A 1 88 ? 11.115 -0.818 14.838 1.00 55.94 88 LYS A C 1
ATOM 730 O O . LYS A 1 88 ? 10.162 -1.125 15.553 1.00 55.94 88 LYS A O 1
ATOM 735 N N . TYR A 1 89 ? 11.395 0.447 14.522 1.00 55.97 89 TYR A N 1
ATOM 736 C CA . TYR A 1 89 ? 10.652 1.622 14.982 1.00 55.97 89 TYR A CA 1
ATOM 737 C C . TYR A 1 89 ? 9.919 2.291 13.817 1.00 55.97 89 TYR A C 1
ATOM 739 O O . TYR A 1 89 ? 10.208 3.429 13.456 1.00 55.97 89 TYR A O 1
ATOM 747 N N . ASP A 1 90 ? 8.970 1.560 13.234 1.00 76.88 90 ASP A N 1
ATOM 748 C CA . ASP A 1 90 ? 8.109 2.077 12.170 1.00 76.88 90 ASP A CA 1
ATOM 749 C C . ASP A 1 90 ? 7.167 3.206 12.655 1.00 76.88 90 ASP A C 1
ATOM 751 O O . ASP A 1 90 ? 6.925 3.390 13.857 1.00 76.88 90 ASP A O 1
ATOM 755 N N . THR A 1 91 ? 6.626 3.959 11.696 1.00 83.62 91 THR A N 1
ATOM 756 C CA . THR A 1 91 ? 5.707 5.091 11.901 1.00 83.62 91 THR A CA 1
ATOM 757 C C . THR A 1 91 ? 4.472 4.717 12.732 1.00 83.62 91 THR A C 1
ATOM 759 O O . THR A 1 91 ? 4.041 5.511 13.573 1.00 83.62 91 THR A O 1
ATOM 762 N N . PHE A 1 92 ? 3.945 3.493 12.598 1.00 88.88 92 PHE A N 1
ATOM 763 C CA . PHE A 1 92 ? 2.813 3.036 13.411 1.00 88.88 92 PHE A CA 1
ATOM 764 C C . PHE A 1 92 ? 3.178 2.931 14.889 1.00 88.88 92 PHE A C 1
ATOM 766 O O . PHE A 1 92 ? 2.399 3.373 15.728 1.00 88.88 92 PHE A O 1
ATOM 773 N N . ASN A 1 93 ? 4.361 2.423 15.250 1.00 87.06 93 ASN A N 1
ATOM 774 C CA . ASN A 1 93 ? 4.749 2.363 16.666 1.00 87.06 93 ASN A CA 1
ATOM 775 C C . ASN A 1 93 ? 4.817 3.760 17.303 1.00 87.06 93 ASN A C 1
ATOM 777 O O . ASN A 1 93 ? 4.470 3.910 18.477 1.00 87.06 93 ASN A O 1
ATOM 781 N N . TYR A 1 94 ? 5.275 4.778 16.564 1.00 86.88 94 TYR A N 1
ATOM 782 C CA . TYR A 1 94 ? 5.268 6.161 17.050 1.00 86.88 94 TYR A CA 1
ATOM 783 C C . TYR A 1 94 ? 3.844 6.677 17.234 1.00 86.88 94 TYR A C 1
ATOM 785 O O . TYR A 1 94 ? 3.519 7.222 18.291 1.00 86.88 94 TYR A O 1
ATOM 793 N N . TYR A 1 95 ? 2.987 6.440 16.244 1.00 90.62 95 TYR A N 1
ATOM 794 C CA . TYR A 1 95 ? 1.606 6.891 16.285 1.00 90.62 95 TYR A CA 1
ATOM 795 C C . TYR A 1 95 ? 0.801 6.231 17.408 1.00 90.62 95 TYR A C 1
ATOM 797 O O . TYR A 1 95 ? 0.142 6.916 18.186 1.00 90.62 95 TYR A O 1
ATOM 805 N N . LEU A 1 96 ? 0.946 4.921 17.598 1.00 90.62 96 LEU A N 1
ATOM 806 C CA . LEU A 1 96 ? 0.277 4.193 18.676 1.00 90.62 96 LEU A CA 1
ATOM 807 C C . LEU A 1 96 ? 0.754 4.643 20.060 1.00 90.62 96 LEU A C 1
ATOM 809 O O . LEU A 1 96 ? -0.058 4.827 20.962 1.00 90.62 96 LEU A O 1
ATOM 813 N N . LYS A 1 97 ? 2.055 4.908 20.241 1.00 89.31 97 LYS A N 1
ATOM 814 C CA . LYS A 1 97 ? 2.558 5.503 21.493 1.00 89.31 97 LYS A CA 1
ATOM 815 C C . LYS A 1 97 ? 1.930 6.870 21.761 1.00 89.31 97 LYS A C 1
ATOM 817 O O . LYS A 1 97 ? 1.590 7.163 22.908 1.00 89.31 97 LYS A O 1
ATOM 822 N N . TYR A 1 98 ? 1.790 7.697 20.726 1.00 90.62 98 TYR A N 1
ATOM 823 C CA . TYR A 1 98 ? 1.121 8.992 20.823 1.00 90.62 98 TYR A CA 1
ATOM 824 C C . TYR A 1 98 ? -0.348 8.826 21.230 1.00 90.62 98 TYR A C 1
ATOM 826 O O . TYR A 1 98 ? -0.770 9.437 22.215 1.00 90.62 98 TYR A O 1
ATOM 834 N N . LEU A 1 99 ? -1.092 7.945 20.555 1.00 92.69 99 LEU A N 1
ATOM 835 C CA . LEU A 1 99 ? -2.498 7.707 20.854 1.00 92.69 99 LEU A CA 1
ATOM 836 C C . LEU A 1 99 ? -2.701 7.172 22.277 1.00 92.69 99 LEU A C 1
ATOM 838 O O . LEU A 1 99 ? -3.495 7.725 23.038 1.00 92.69 99 LEU A O 1
ATOM 842 N N . ASN A 1 100 ? -1.913 6.174 22.686 1.00 90.12 100 ASN A N 1
ATOM 843 C CA . ASN A 1 100 ? -1.994 5.599 24.028 1.00 90.12 100 ASN A CA 1
ATOM 844 C C . ASN A 1 100 ? -1.664 6.641 25.110 1.00 90.12 100 ASN A C 1
ATOM 846 O O . ASN A 1 100 ? -2.288 6.678 26.171 1.00 90.12 100 ASN A O 1
ATOM 850 N N . LYS A 1 101 ? -0.700 7.536 24.851 1.00 91.06 101 LYS A N 1
ATOM 851 C CA . LYS A 1 101 ? -0.329 8.597 25.796 1.00 91.06 101 LYS A CA 1
ATOM 852 C C . LYS A 1 101 ? -1.413 9.670 25.911 1.00 91.06 101 LYS A C 1
ATOM 854 O O . LYS A 1 101 ? -1.759 10.036 27.039 1.00 91.06 101 LYS A O 1
ATOM 859 N N . LYS A 1 102 ? -1.896 10.180 24.771 1.00 93.81 102 LYS A N 1
ATOM 860 C CA . LYS A 1 102 ? -2.801 11.336 24.675 1.00 93.81 102 LYS A CA 1
ATOM 861 C C . LYS A 1 102 ? -4.256 10.969 24.957 1.00 93.81 102 LYS A C 1
ATOM 863 O O . LYS A 1 102 ? -4.905 11.663 25.728 1.00 93.81 102 LYS A O 1
ATOM 868 N N . TYR A 1 103 ? -4.736 9.876 24.371 1.00 94.50 103 TYR A N 1
ATOM 869 C CA . TYR A 1 103 ? -6.146 9.476 24.401 1.00 94.50 103 TYR A CA 1
ATOM 870 C C . TYR A 1 103 ? -6.432 8.291 25.321 1.00 94.50 103 TYR A C 1
ATOM 872 O O . TYR A 1 103 ? -7.592 7.943 25.509 1.00 94.50 103 TYR A O 1
ATOM 880 N N . LYS A 1 104 ? -5.395 7.682 25.914 1.00 93.00 104 LYS A N 1
ATOM 881 C CA . LYS A 1 104 ? -5.526 6.520 26.813 1.00 93.00 104 LYS A CA 1
ATOM 882 C C . LYS A 1 104 ? -6.190 5.302 26.161 1.00 93.00 104 LYS A C 1
ATOM 884 O O . LYS A 1 104 ? -6.701 4.441 26.869 1.00 93.00 104 LYS A O 1
ATOM 889 N N . ILE A 1 105 ? -6.141 5.206 24.833 1.00 89.69 105 ILE A N 1
ATOM 890 C CA . ILE A 1 105 ? -6.511 3.982 24.119 1.00 89.69 105 ILE A CA 1
ATOM 891 C C . ILE A 1 105 ? -5.405 2.935 24.307 1.00 89.69 105 ILE A C 1
ATOM 893 O O . ILE A 1 105 ? -4.243 3.295 24.499 1.00 89.69 105 ILE A O 1
ATOM 897 N N . ASN A 1 106 ? -5.747 1.647 24.330 1.00 86.56 106 ASN A N 1
ATOM 898 C CA . ASN A 1 106 ? -4.780 0.573 24.578 1.00 86.56 106 ASN A CA 1
ATOM 899 C C . ASN A 1 106 ? -4.800 -0.437 23.430 1.00 86.56 106 ASN A C 1
ATOM 901 O O . ASN A 1 106 ? -5.225 -1.579 23.589 1.00 86.56 106 ASN A O 1
ATOM 905 N N . ILE A 1 107 ? -4.329 0.009 22.266 1.00 87.31 107 ILE A N 1
ATOM 906 C CA . ILE A 1 107 ? -4.291 -0.820 21.060 1.00 87.31 107 ILE A CA 1
ATOM 907 C C . ILE A 1 107 ? -3.242 -1.926 21.226 1.00 87.31 107 ILE A C 1
ATOM 909 O O . ILE A 1 107 ? -2.042 -1.651 21.351 1.00 87.31 107 ILE A O 1
ATOM 913 N N . ASP A 1 108 ? -3.677 -3.187 21.157 1.00 84.25 108 ASP A N 1
ATOM 914 C CA . ASP A 1 108 ? -2.784 -4.349 21.142 1.00 84.25 108 ASP A CA 1
ATOM 915 C C . ASP A 1 108 ? -2.131 -4.524 19.764 1.00 84.25 108 ASP A C 1
ATOM 917 O O . ASP A 1 108 ? -2.552 -5.313 18.911 1.00 84.25 108 ASP A O 1
ATOM 921 N N . PHE A 1 109 ? -1.041 -3.788 19.550 1.00 84.25 109 PHE A N 1
ATOM 922 C CA . PHE A 1 109 ? -0.315 -3.859 18.287 1.00 84.25 109 PHE A CA 1
ATOM 923 C C . PHE A 1 109 ? 0.357 -5.212 18.048 1.00 84.25 109 PHE A C 1
ATOM 925 O O . PHE A 1 109 ? 0.628 -5.572 16.903 1.00 84.25 109 PHE A O 1
ATOM 932 N N . LYS A 1 110 ? 0.627 -5.990 19.104 1.00 85.94 110 LYS A N 1
ATOM 933 C CA . LYS A 1 110 ? 1.209 -7.326 18.950 1.00 85.94 110 LYS A CA 1
ATOM 934 C C . LYS A 1 110 ? 0.207 -8.249 18.263 1.00 85.94 110 LYS A C 1
ATOM 936 O O . LYS A 1 110 ? 0.590 -8.962 17.337 1.00 85.94 110 LYS A O 1
ATOM 941 N N . ASN A 1 111 ? -1.060 -8.196 18.669 1.00 82.56 111 ASN A N 1
ATOM 942 C CA . ASN A 1 111 ? -2.114 -8.966 18.017 1.00 82.56 111 ASN A CA 1
ATOM 943 C C . ASN A 1 111 ? -2.308 -8.546 16.550 1.00 82.56 111 ASN A C 1
ATOM 945 O O . ASN A 1 111 ? -2.344 -9.399 15.664 1.00 82.56 111 ASN A O 1
ATOM 949 N N . ILE A 1 112 ? -2.316 -7.238 16.271 1.00 85.25 112 ILE A N 1
ATOM 950 C CA . ILE A 1 112 ? -2.392 -6.712 14.895 1.00 85.25 112 ILE A CA 1
ATOM 951 C C . ILE A 1 112 ? -1.223 -7.234 14.045 1.00 85.25 112 ILE A C 1
ATOM 953 O O . ILE A 1 112 ? -1.437 -7.745 12.944 1.00 85.25 112 ILE A O 1
ATOM 957 N N . LYS A 1 113 ? 0.008 -7.214 14.582 1.00 81.31 113 LYS A N 1
ATOM 958 C CA . LYS A 1 113 ? 1.178 -7.787 13.899 1.00 81.31 113 LYS A CA 1
ATOM 959 C C . LYS A 1 113 ? 1.032 -9.288 13.635 1.00 81.31 113 LYS A C 1
ATOM 961 O O . LYS A 1 113 ? 1.473 -9.755 12.592 1.00 81.31 113 LYS A O 1
ATOM 966 N N . ASN A 1 114 ? 0.414 -10.062 14.524 1.00 81.00 114 ASN A N 1
ATOM 967 C CA . ASN A 1 114 ? 0.220 -11.496 14.286 1.00 81.00 114 ASN A CA 1
ATOM 968 C C . ASN A 1 114 ? -0.709 -11.761 13.092 1.00 81.00 114 ASN A C 1
ATOM 970 O O . ASN A 1 114 ? -0.390 -12.603 12.251 1.00 81.00 114 ASN A O 1
ATOM 974 N N . ILE A 1 115 ? -1.804 -11.002 12.972 1.00 80.31 115 ILE A N 1
ATOM 975 C CA . ILE A 1 115 ? -2.690 -11.064 11.799 1.00 80.31 115 ILE A CA 1
ATOM 976 C C . ILE A 1 115 ? -1.899 -10.691 10.540 1.00 80.31 115 ILE A C 1
ATOM 978 O O . ILE A 1 115 ? -1.921 -11.425 9.554 1.00 80.31 115 ILE A O 1
ATOM 982 N N . TYR A 1 116 ? -1.119 -9.612 10.596 1.00 78.94 116 TYR A N 1
ATOM 983 C CA . TYR A 1 116 ? -0.210 -9.205 9.523 1.00 78.94 116 TYR A CA 1
ATOM 984 C C . TYR A 1 116 ? 0.723 -10.343 9.064 1.00 78.94 116 TYR A C 1
ATOM 986 O O . TYR A 1 116 ? 0.797 -10.635 7.868 1.00 78.94 116 TYR A O 1
ATOM 994 N N . TYR A 1 117 ? 1.398 -11.024 9.995 1.00 79.62 117 TYR A N 1
ATOM 995 C CA . TYR A 1 117 ? 2.318 -12.114 9.666 1.00 79.62 117 TYR A CA 1
ATOM 996 C C . TYR A 1 117 ? 1.614 -13.303 9.007 1.00 79.62 117 TYR A C 1
ATOM 998 O O . TYR A 1 117 ? 2.216 -13.945 8.146 1.00 79.62 117 TYR A O 1
ATOM 1006 N N . SER A 1 118 ? 0.348 -13.566 9.350 1.00 83.44 118 SER A N 1
ATOM 1007 C CA . SER A 1 118 ? -0.436 -14.627 8.703 1.00 83.44 118 SER A CA 1
ATOM 1008 C C . SER A 1 118 ? -0.698 -14.350 7.215 1.00 83.44 118 SER A C 1
ATOM 1010 O O . SER A 1 118 ? -0.686 -15.271 6.404 1.00 83.44 118 SER A O 1
ATOM 1012 N N . LEU A 1 119 ? -0.815 -13.076 6.821 1.00 88.06 119 LEU A N 1
ATOM 1013 C CA . LEU A 1 119 ? -1.091 -12.664 5.438 1.00 88.06 119 LEU A CA 1
ATOM 1014 C C . LEU A 1 119 ? 0.172 -12.582 4.563 1.00 88.06 119 LEU A C 1
ATOM 1016 O O . LEU A 1 119 ? 0.082 -12.395 3.348 1.00 88.06 119 LEU A O 1
ATOM 1020 N N . ARG A 1 120 ? 1.365 -12.738 5.152 1.00 89.31 120 ARG A N 1
ATOM 1021 C CA . ARG A 1 120 ? 2.653 -12.619 4.449 1.00 89.31 120 ARG A CA 1
ATOM 1022 C C . ARG A 1 120 ? 2.761 -13.557 3.247 1.00 89.31 120 ARG A C 1
ATOM 1024 O O . ARG A 1 120 ? 3.319 -13.172 2.218 1.00 89.31 120 ARG A O 1
ATOM 1031 N N . ASN A 1 121 ? 2.225 -14.771 3.362 1.00 90.12 121 ASN A N 1
ATOM 1032 C CA . ASN A 1 121 ? 2.329 -15.781 2.310 1.00 90.12 121 ASN A CA 1
ATOM 1033 C C . ASN A 1 121 ? 1.543 -15.399 1.048 1.00 90.12 121 ASN A C 1
ATOM 1035 O O . ASN A 1 121 ? 1.974 -15.747 -0.050 1.00 90.12 121 ASN A O 1
ATOM 1039 N N . ILE A 1 122 ? 0.457 -14.625 1.175 1.00 93.25 122 ILE A N 1
ATOM 1040 C CA . ILE A 1 122 ? -0.282 -14.080 0.024 1.00 93.25 122 ILE A CA 1
ATOM 1041 C C . ILE A 1 122 ? 0.640 -13.167 -0.792 1.00 93.25 122 ILE A C 1
ATOM 1043 O O . ILE A 1 122 ? 0.783 -13.341 -2.000 1.00 93.25 122 ILE A O 1
ATOM 1047 N N . ILE A 1 123 ? 1.322 -12.233 -0.123 1.00 94.50 123 ILE A N 1
ATOM 1048 C CA . ILE A 1 123 ? 2.212 -11.255 -0.764 1.00 94.50 123 ILE A CA 1
ATOM 1049 C C . ILE A 1 123 ? 3.425 -11.920 -1.401 1.00 94.50 123 ILE A C 1
ATOM 1051 O O . ILE A 1 123 ? 3.773 -11.581 -2.530 1.00 94.50 123 ILE A O 1
ATOM 1055 N N . LEU A 1 124 ? 4.065 -12.863 -0.706 1.00 92.50 124 LEU A N 1
ATOM 1056 C CA . LEU A 1 124 ? 5.209 -13.587 -1.263 1.00 92.50 124 LEU A CA 1
ATOM 1057 C C . LEU A 1 124 ? 4.804 -14.426 -2.480 1.00 92.50 124 LEU A C 1
ATOM 1059 O O . LEU A 1 124 ? 5.471 -14.359 -3.505 1.00 92.50 124 LEU A O 1
ATOM 1063 N N . THR A 1 125 ? 3.667 -15.123 -2.413 1.00 93.31 125 THR A N 1
ATOM 1064 C CA . THR A 1 125 ? 3.183 -15.920 -3.549 1.00 93.31 125 THR A CA 1
ATOM 1065 C C . THR A 1 125 ? 2.852 -15.039 -4.754 1.00 93.31 125 THR A C 1
ATOM 1067 O O . THR A 1 125 ? 3.242 -15.360 -5.874 1.00 93.31 125 THR A O 1
ATOM 1070 N N . LEU A 1 126 ? 2.191 -13.895 -4.540 1.00 94.44 126 LEU A N 1
ATOM 1071 C CA . LEU A 1 126 ? 1.920 -12.937 -5.615 1.00 94.44 126 LEU A CA 1
ATOM 1072 C C . LEU A 1 126 ? 3.212 -12.373 -6.218 1.00 94.44 126 LEU A C 1
ATOM 1074 O O . LEU A 1 126 ? 3.301 -12.255 -7.436 1.00 94.44 126 LEU A O 1
ATOM 1078 N N . LYS A 1 127 ? 4.222 -12.071 -5.393 1.00 94.25 127 LYS A N 1
ATOM 1079 C CA . LYS A 1 127 ? 5.544 -11.634 -5.866 1.00 94.25 127 LYS A CA 1
ATOM 1080 C C . LYS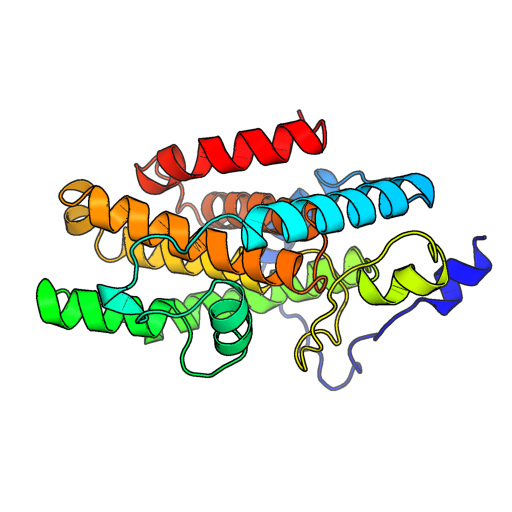 A 1 127 ? 6.197 -12.665 -6.770 1.00 94.25 127 LYS A C 1
ATOM 1082 O O . LYS A 1 127 ? 6.654 -12.307 -7.853 1.00 94.25 127 LYS A O 1
ATOM 1087 N N . ASP A 1 128 ? 6.192 -13.925 -6.358 1.00 91.69 128 ASP A N 1
ATOM 1088 C CA . ASP A 1 128 ? 6.789 -15.011 -7.132 1.00 91.69 128 ASP A CA 1
ATOM 1089 C C . ASP A 1 128 ? 6.043 -15.244 -8.454 1.00 91.69 128 ASP A C 1
ATOM 1091 O O . ASP A 1 128 ? 6.663 -15.510 -9.483 1.00 91.69 128 ASP A O 1
ATOM 1095 N N . GLN A 1 129 ? 4.714 -15.113 -8.453 1.00 91.88 129 GLN A N 1
ATOM 1096 C CA . GLN A 1 129 ? 3.893 -15.330 -9.647 1.00 91.88 129 GLN A CA 1
ATOM 1097 C C . GLN A 1 129 ? 3.927 -14.160 -10.633 1.00 91.88 129 GLN A C 1
ATOM 1099 O O . GLN A 1 129 ? 3.937 -14.386 -11.842 1.00 91.88 129 GLN A O 1
ATOM 1104 N N . LEU A 1 130 ? 3.949 -12.918 -10.143 1.00 91.12 130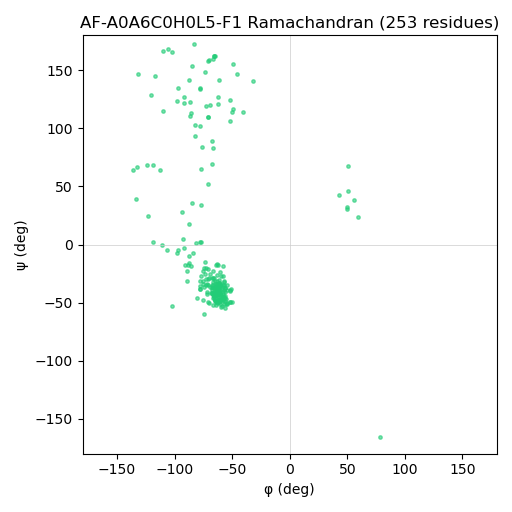 LEU A N 1
ATOM 1105 C CA . LEU A 1 130 ? 4.050 -11.725 -10.988 1.00 91.12 130 LEU A CA 1
ATOM 1106 C C . LEU A 1 130 ? 5.486 -11.490 -11.474 1.00 91.12 130 LEU A C 1
ATOM 1108 O O . LEU A 1 130 ? 5.673 -10.944 -12.562 1.00 91.12 130 LEU A O 1
ATOM 1112 N N . ASN A 1 131 ? 6.475 -11.885 -10.663 1.00 92.06 131 ASN A N 1
ATOM 1113 C CA . ASN A 1 131 ? 7.915 -11.830 -10.925 1.00 92.06 131 ASN A CA 1
ATOM 1114 C C . ASN A 1 131 ? 8.382 -10.514 -11.576 1.00 92.06 131 ASN A C 1
ATOM 1116 O O . ASN A 1 131 ? 9.156 -10.495 -12.534 1.00 92.06 131 ASN A O 1
ATOM 1120 N N . MET A 1 132 ? 7.860 -9.393 -11.080 1.00 92.38 132 MET A N 1
ATOM 1121 C CA . MET A 1 132 ? 8.127 -8.082 -11.660 1.00 92.38 132 MET A CA 1
ATOM 1122 C C . MET A 1 132 ? 9.517 -7.578 -11.229 1.00 92.38 132 MET A C 1
ATOM 1124 O O . MET A 1 132 ? 9.831 -7.647 -10.034 1.00 92.38 132 MET A O 1
ATOM 1128 N N . PRO A 1 133 ? 10.356 -7.055 -12.145 1.00 93.81 133 PRO A N 1
ATOM 1129 C CA . PRO A 1 133 ? 11.639 -6.457 -11.785 1.00 93.81 133 PRO A CA 1
ATOM 1130 C C . PRO A 1 133 ? 11.432 -5.203 -10.934 1.00 93.81 133 PRO A C 1
ATOM 1132 O O . PRO A 1 133 ? 10.350 -4.623 -10.915 1.00 93.81 133 PRO A O 1
ATOM 1135 N N . ARG A 1 134 ? 12.478 -4.773 -10.235 1.00 93.50 134 ARG A N 1
ATOM 1136 C CA . ARG A 1 134 ? 12.511 -3.534 -9.447 1.00 93.50 134 ARG A CA 1
ATOM 1137 C C . ARG A 1 134 ? 12.870 -2.334 -10.334 1.00 93.50 134 ARG A C 1
ATOM 1139 O O . ARG A 1 134 ? 13.622 -2.516 -11.293 1.00 93.50 134 ARG A O 1
ATOM 1146 N N . PRO A 1 135 ? 12.456 -1.098 -9.990 1.00 95.12 135 PRO A N 1
ATOM 1147 C CA . PRO A 1 135 ? 12.782 0.086 -10.790 1.00 95.12 135 PRO A CA 1
ATOM 1148 C C . PRO A 1 135 ? 14.285 0.270 -11.032 1.00 95.12 135 PRO A C 1
ATOM 1150 O O . PRO A 1 135 ? 14.709 0.437 -12.174 1.00 95.12 135 PRO A O 1
ATOM 1153 N N . TYR A 1 136 ? 15.109 0.150 -9.985 1.00 91.06 136 TYR A N 1
ATOM 1154 C CA . TYR A 1 136 ? 16.562 0.332 -10.098 1.00 91.06 136 TYR A CA 1
ATOM 1155 C C . TYR A 1 136 ? 17.234 -0.669 -11.051 1.00 91.06 136 TYR A C 1
ATOM 1157 O O . TYR A 1 136 ? 18.227 -0.335 -11.693 1.00 91.06 136 TYR A O 1
ATOM 1165 N N . GLN A 1 137 ? 16.687 -1.885 -11.177 1.00 91.75 137 GLN A N 1
ATOM 1166 C CA . GLN A 1 137 ? 17.215 -2.915 -12.079 1.00 91.75 137 GLN A CA 1
ATOM 1167 C C . GLN A 1 137 ? 16.994 -2.544 -13.544 1.00 91.75 137 GLN A C 1
ATOM 1169 O O . GLN A 1 137 ? 17.730 -3.002 -14.413 1.00 91.75 137 GLN A O 1
ATOM 1174 N N . LEU A 1 138 ? 15.981 -1.722 -13.821 1.00 94.56 138 LEU A N 1
ATOM 1175 C CA . LEU A 1 138 ? 15.638 -1.321 -15.174 1.00 94.56 138 LEU A CA 1
ATOM 1176 C C . LEU A 1 138 ? 16.393 -0.083 -15.650 1.00 94.56 138 LEU A C 1
ATOM 1178 O O . LEU A 1 138 ? 16.468 0.126 -16.856 1.00 94.56 138 LEU A O 1
ATOM 1182 N N . LEU A 1 139 ? 16.989 0.708 -14.752 1.00 92.75 139 LEU A N 1
ATOM 1183 C CA . LEU A 1 139 ? 17.672 1.957 -15.114 1.00 92.75 139 LEU A CA 1
ATOM 1184 C C . LEU A 1 139 ? 18.808 1.761 -16.129 1.00 92.75 139 LEU A C 1
ATOM 1186 O O . LEU A 1 139 ? 19.056 2.648 -16.939 1.00 92.75 139 LEU A O 1
ATOM 1190 N N . ILE A 1 140 ? 19.432 0.580 -16.166 1.00 92.50 140 ILE A N 1
ATOM 1191 C CA . ILE A 1 140 ? 20.444 0.233 -17.179 1.00 92.50 140 ILE A CA 1
ATOM 1192 C C . ILE A 1 140 ? 19.901 0.271 -18.619 1.00 92.50 140 ILE A C 1
ATOM 1194 O O . ILE A 1 140 ? 20.672 0.447 -19.557 1.00 92.50 140 ILE A O 1
ATOM 1198 N N . TYR A 1 141 ? 18.587 0.114 -18.800 1.00 93.38 141 TYR A N 1
ATOM 1199 C CA . TYR A 1 141 ? 17.916 0.116 -20.103 1.00 93.38 141 TYR A CA 1
ATOM 1200 C C . TYR A 1 141 ? 17.294 1.473 -20.470 1.00 93.38 141 TYR A C 1
ATOM 1202 O O . TYR A 1 141 ? 16.815 1.630 -21.597 1.00 93.38 141 TYR A O 1
ATOM 1210 N N . TYR A 1 142 ? 17.284 2.431 -19.536 1.00 94.31 142 TYR A N 1
ATOM 1211 C CA . TYR A 1 142 ? 16.689 3.765 -19.693 1.00 94.31 142 TYR A CA 1
ATOM 1212 C C . TYR A 1 142 ? 17.635 4.843 -19.133 1.00 94.31 142 TYR A C 1
ATOM 1214 O O . TYR A 1 142 ? 17.308 5.496 -18.138 1.00 94.31 142 TYR A O 1
ATOM 1222 N N . PRO A 1 143 ? 18.829 5.025 -19.729 1.00 92.50 143 PRO A N 1
ATOM 1223 C CA . PRO A 1 143 ? 19.870 5.910 -19.198 1.00 92.50 143 PRO A CA 1
ATOM 1224 C C . PRO A 1 143 ? 19.455 7.389 -19.126 1.00 92.50 143 PRO A C 1
ATOM 1226 O O . PRO A 1 143 ? 20.084 8.178 -18.421 1.00 92.50 143 PRO A O 1
ATOM 1229 N N . GLU A 1 144 ? 18.404 7.787 -19.844 1.00 94.75 144 GLU A N 1
ATOM 1230 C CA . GLU A 1 144 ? 17.837 9.131 -19.785 1.00 94.75 144 GLU A CA 1
ATOM 1231 C C . GLU A 1 144 ? 17.026 9.398 -18.507 1.00 94.75 144 GLU A C 1
ATOM 1233 O O . GLU A 1 144 ? 16.814 10.559 -18.149 1.00 94.75 144 GLU A O 1
ATOM 1238 N N . ILE A 1 145 ? 16.566 8.351 -17.813 1.00 94.56 145 ILE A N 1
ATOM 1239 C CA . ILE A 1 145 ? 15.763 8.483 -16.597 1.00 94.56 145 ILE A CA 1
ATOM 1240 C C . ILE A 1 145 ? 16.688 8.484 -15.382 1.00 94.56 145 ILE A C 1
ATOM 1242 O O . ILE A 1 145 ? 17.423 7.533 -15.125 1.00 94.56 145 ILE A O 1
ATOM 1246 N N . LYS A 1 146 ? 16.615 9.556 -14.592 1.00 93.19 146 LYS A N 1
ATOM 1247 C CA . LYS A 1 146 ? 17.407 9.732 -13.372 1.00 93.19 146 LYS A CA 1
ATOM 1248 C C . LYS A 1 146 ? 16.495 9.630 -12.160 1.00 93.19 146 LYS A C 1
ATOM 1250 O O . LYS A 1 146 ? 15.628 10.486 -11.993 1.00 93.19 146 LYS A O 1
ATOM 1255 N N . LEU A 1 147 ? 16.703 8.602 -11.340 1.00 91.50 147 LEU A N 1
ATOM 1256 C CA . LEU A 1 147 ? 15.976 8.380 -10.090 1.00 91.50 147 LEU A CA 1
ATOM 1257 C C . LEU A 1 147 ? 16.928 8.443 -8.897 1.00 91.50 147 LEU A C 1
ATOM 1259 O O . LEU A 1 147 ? 18.058 7.959 -8.974 1.00 91.50 147 LEU A O 1
ATOM 1263 N N . ASN A 1 148 ? 16.439 8.960 -7.773 1.00 89.69 148 ASN A N 1
ATOM 1264 C CA . ASN A 1 148 ? 17.102 8.795 -6.482 1.00 89.69 148 ASN A CA 1
ATOM 1265 C C . ASN A 1 148 ? 16.797 7.389 -5.952 1.00 89.69 148 ASN A C 1
ATOM 1267 O O . ASN A 1 148 ? 15.687 7.129 -5.495 1.00 89.69 148 ASN A O 1
ATOM 1271 N N . VAL A 1 149 ? 17.751 6.467 -6.075 1.00 89.06 149 VAL A N 1
ATOM 1272 C CA . VAL A 1 149 ? 17.568 5.071 -5.657 1.00 89.06 149 VAL A CA 1
ATOM 1273 C C . VAL A 1 149 ? 18.025 4.884 -4.217 1.00 89.06 149 VAL A C 1
ATOM 1275 O O . VAL A 1 149 ? 19.166 5.188 -3.872 1.00 89.06 149 VAL A O 1
ATOM 1278 N N . GLU A 1 150 ? 17.150 4.321 -3.392 1.00 85.75 150 GLU A N 1
ATOM 1279 C CA . GLU A 1 150 ? 17.488 3.837 -2.061 1.00 85.75 150 GLU A CA 1
ATOM 1280 C C . GLU A 1 150 ? 17.764 2.334 -2.089 1.00 85.75 150 GLU A C 1
ATOM 1282 O O . GLU A 1 150 ? 17.013 1.539 -2.658 1.00 85.75 150 GLU A O 1
ATOM 1287 N N . PHE A 1 151 ? 18.846 1.928 -1.427 1.00 79.56 151 PHE A N 1
ATOM 1288 C CA . PHE A 1 151 ? 19.134 0.520 -1.202 1.00 79.56 151 PHE A CA 1
ATOM 1289 C C . PHE A 1 151 ? 18.421 0.054 0.062 1.00 79.56 151 PHE A C 1
ATOM 1291 O O . PHE A 1 151 ? 18.649 0.582 1.148 1.00 79.56 151 PHE A O 1
ATOM 1298 N N . SER A 1 152 ? 17.582 -0.968 -0.080 1.00 77.81 152 SER A N 1
ATOM 1299 C CA . SER A 1 152 ? 16.892 -1.604 1.037 1.00 77.81 152 SER A CA 1
ATOM 1300 C C . SER A 1 152 ? 17.273 -3.075 1.095 1.00 77.81 152 SER A C 1
ATOM 1302 O O . SER A 1 152 ? 17.161 -3.802 0.106 1.00 77.81 152 SER A O 1
ATOM 1304 N N . THR A 1 153 ? 17.705 -3.533 2.269 1.00 75.38 153 THR A N 1
ATOM 1305 C CA . THR A 1 153 ? 18.066 -4.939 2.513 1.00 75.38 153 THR A CA 1
ATOM 1306 C C . THR A 1 153 ? 16.869 -5.881 2.358 1.00 75.38 153 THR A C 1
ATOM 1308 O O . THR A 1 153 ? 17.051 -7.079 2.152 1.00 75.38 153 THR A O 1
ATOM 1311 N N . THR A 1 154 ? 15.641 -5.352 2.401 1.00 73.44 154 THR A N 1
ATOM 1312 C CA . THR A 1 154 ? 14.398 -6.109 2.201 1.00 73.44 154 THR A CA 1
ATOM 1313 C C . THR A 1 154 ? 13.988 -6.203 0.724 1.00 73.44 154 THR A C 1
ATOM 1315 O O . THR A 1 154 ? 13.107 -6.992 0.369 1.00 73.44 154 THR A O 1
ATOM 1318 N N . ALA A 1 155 ? 14.647 -5.461 -0.176 1.00 81.00 155 ALA A N 1
ATOM 1319 C CA . ALA A 1 155 ? 14.344 -5.409 -1.609 1.00 81.00 155 ALA A CA 1
ATOM 1320 C C . ALA A 1 155 ? 15.013 -6.533 -2.432 1.00 81.00 155 ALA A C 1
ATOM 1322 O O . ALA A 1 155 ? 15.395 -6.323 -3.578 1.00 81.00 155 ALA A O 1
ATOM 1323 N N . ILE A 1 156 ? 15.126 -7.739 -1.865 1.00 84.38 156 ILE A N 1
ATOM 1324 C CA . ILE A 1 156 ? 15.728 -8.921 -2.519 1.00 84.38 156 ILE A CA 1
ATOM 1325 C C . ILE A 1 156 ? 14.717 -9.807 -3.271 1.00 84.38 156 ILE A C 1
ATOM 1327 O O . ILE A 1 156 ? 15.094 -10.800 -3.882 1.00 84.38 156 ILE A O 1
ATOM 1331 N N . THR A 1 157 ? 13.429 -9.465 -3.211 1.00 89.06 157 THR A N 1
ATOM 1332 C CA . THR A 1 157 ? 12.322 -10.182 -3.874 1.00 89.06 157 THR A CA 1
ATOM 1333 C C . THR A 1 157 ? 11.745 -9.358 -5.026 1.00 89.06 157 THR A C 1
ATOM 1335 O O . THR A 1 157 ? 11.979 -8.144 -5.093 1.00 89.06 157 THR A O 1
ATOM 1338 N N . ALA A 1 158 ? 10.935 -9.985 -5.889 1.00 93.31 158 ALA A N 1
ATOM 1339 C CA . ALA A 1 158 ? 10.195 -9.310 -6.960 1.00 93.31 158 ALA A CA 1
ATOM 1340 C C . ALA A 1 158 ? 9.416 -8.075 -6.465 1.00 93.31 158 ALA A C 1
ATOM 1342 O O . ALA A 1 158 ? 9.092 -7.947 -5.278 1.00 93.31 158 ALA A O 1
ATOM 1343 N N . SER A 1 159 ? 9.140 -7.134 -7.366 1.00 94.94 159 SER A N 1
ATOM 1344 C CA . SER A 1 159 ? 8.612 -5.810 -7.028 1.00 94.94 159 SER A CA 1
ATOM 1345 C C . SER A 1 159 ? 7.133 -5.837 -6.639 1.00 94.94 159 SER A C 1
ATOM 1347 O O . SER A 1 159 ? 6.812 -5.517 -5.498 1.00 94.94 159 SER A O 1
ATOM 1349 N N . ALA A 1 160 ? 6.230 -6.289 -7.506 1.00 95.00 160 ALA A N 1
ATOM 1350 C CA . ALA A 1 160 ? 4.788 -6.279 -7.242 1.00 95.00 160 ALA A CA 1
ATOM 1351 C C . ALA A 1 160 ? 4.304 -7.537 -6.497 1.00 95.00 160 ALA A C 1
ATOM 1353 O O . ALA A 1 160 ? 4.745 -8.624 -6.860 1.00 95.00 160 ALA A O 1
ATOM 1354 N N . PRO A 1 161 ? 3.358 -7.438 -5.541 1.00 96.12 161 PRO A N 1
ATOM 1355 C CA . PRO A 1 161 ? 2.911 -6.224 -4.845 1.00 96.12 161 PRO A CA 1
ATOM 1356 C C . PRO A 1 161 ? 3.980 -5.608 -3.940 1.00 96.12 161 PRO A C 1
ATOM 1358 O O . PRO A 1 161 ? 4.880 -6.296 -3.453 1.00 96.12 161 PRO A O 1
ATOM 1361 N N . SER A 1 162 ? 3.821 -4.328 -3.608 1.00 95.69 162 SER A N 1
ATOM 1362 C CA . SER A 1 162 ? 4.588 -3.681 -2.540 1.00 95.69 162 SER A CA 1
ATOM 1363 C C . SER A 1 162 ? 4.147 -4.187 -1.165 1.00 95.69 162 SER A C 1
ATOM 1365 O O . SER A 1 162 ? 3.058 -3.867 -0.686 1.00 95.69 162 SER A O 1
ATOM 1367 N N . GLY A 1 163 ? 5.008 -4.970 -0.506 1.00 94.31 163 GLY A N 1
ATOM 1368 C CA . GLY A 1 163 ? 4.726 -5.499 0.831 1.00 94.31 163 GLY A CA 1
ATOM 1369 C C . GLY A 1 163 ? 4.444 -4.377 1.828 1.00 94.31 163 GLY A C 1
ATOM 1370 O O . GLY A 1 163 ? 3.393 -4.380 2.450 1.00 94.31 163 GLY A O 1
ATOM 1371 N N . HIS A 1 164 ? 5.320 -3.370 1.902 1.00 92.69 164 HIS A N 1
ATOM 1372 C CA . HIS A 1 164 ? 5.150 -2.215 2.793 1.00 92.69 164 HIS A CA 1
ATOM 1373 C C . HIS A 1 164 ? 3.826 -1.485 2.567 1.00 92.69 164 HIS A C 1
ATOM 1375 O O . HIS A 1 164 ? 3.130 -1.212 3.537 1.00 92.69 164 HIS A O 1
ATOM 1381 N N . CYS A 1 165 ? 3.432 -1.247 1.312 1.00 94.62 165 CYS A N 1
ATOM 1382 C CA . CYS A 1 165 ? 2.137 -0.638 1.008 1.00 94.62 165 CYS A CA 1
ATOM 1383 C C . CYS A 1 165 ? 0.974 -1.500 1.518 1.00 94.62 165 CYS A C 1
ATOM 1385 O O . CYS A 1 165 ? 0.127 -1.015 2.262 1.00 94.62 165 CYS A O 1
ATOM 1387 N N . PHE A 1 166 ? 0.963 -2.797 1.189 1.00 95.56 166 PHE A N 1
ATOM 1388 C CA . PHE A 1 166 ? -0.087 -3.712 1.645 1.00 95.56 166 PHE A CA 1
ATOM 1389 C C . PHE A 1 166 ? -0.170 -3.761 3.178 1.00 95.56 166 PHE A C 1
ATOM 1391 O O . PHE A 1 166 ? -1.255 -3.723 3.757 1.00 95.56 166 PHE A O 1
ATOM 1398 N N . TYR A 1 167 ? 0.985 -3.802 3.840 1.00 92.50 167 TYR A N 1
ATOM 1399 C CA . TYR A 1 167 ? 1.069 -3.855 5.292 1.00 92.50 167 TYR A CA 1
ATOM 1400 C C . TYR A 1 167 ? 0.675 -2.540 5.959 1.00 92.50 167 TYR A C 1
ATOM 1402 O O . TYR A 1 167 ? 0.039 -2.573 7.009 1.00 92.50 167 TYR A O 1
ATOM 1410 N N . GLY A 1 168 ? 0.987 -1.399 5.345 1.00 93.81 168 GLY A N 1
ATOM 1411 C CA . GLY A 1 168 ? 0.522 -0.097 5.805 1.00 93.81 168 GLY A CA 1
ATOM 1412 C C . GLY A 1 168 ? -1.001 -0.038 5.864 1.00 93.81 168 GLY A C 1
ATOM 1413 O O . GLY A 1 168 ? -1.574 0.294 6.899 1.00 93.81 168 GLY A O 1
ATOM 1414 N N . LEU A 1 169 ? -1.652 -0.486 4.792 1.00 95.12 169 LEU A N 1
ATOM 1415 C CA . LEU A 1 169 ? -3.110 -0.519 4.671 1.00 95.12 169 LEU A CA 1
ATOM 1416 C C . LEU A 1 169 ? -3.770 -1.454 5.673 1.00 95.12 169 LEU A C 1
ATOM 1418 O O . LEU A 1 169 ? -4.690 -1.051 6.380 1.00 95.12 169 LEU A O 1
ATOM 1422 N N . ILE A 1 170 ? -3.310 -2.707 5.743 1.00 94.69 170 ILE A N 1
ATOM 1423 C CA . ILE A 1 170 ? -3.949 -3.688 6.621 1.00 94.69 170 ILE A CA 1
ATOM 1424 C C . ILE A 1 170 ? -3.736 -3.325 8.093 1.00 94.69 170 ILE A C 1
ATOM 1426 O O . ILE A 1 170 ? -4.666 -3.460 8.882 1.00 94.69 170 ILE A O 1
ATOM 1430 N N . ASN A 1 171 ? -2.561 -2.803 8.468 1.00 93.25 171 ASN A N 1
ATOM 1431 C CA . ASN A 1 171 ? -2.311 -2.350 9.835 1.00 93.25 171 ASN A CA 1
ATOM 1432 C C . ASN A 1 171 ? -3.198 -1.159 10.184 1.00 93.25 171 ASN A C 1
ATOM 1434 O O . ASN A 1 171 ? -3.844 -1.185 11.227 1.00 93.25 171 ASN A O 1
ATOM 1438 N N . GLY A 1 172 ? -3.274 -0.153 9.310 1.00 94.56 172 GLY A N 1
ATOM 1439 C CA . GLY A 1 172 ? -4.168 0.984 9.499 1.00 94.56 172 GLY A CA 1
ATOM 1440 C C . GLY A 1 172 ? -5.619 0.557 9.676 1.00 94.56 172 GLY A C 1
ATOM 1441 O O . GLY A 1 172 ? -6.281 0.973 10.621 1.00 94.56 172 GLY A O 1
ATOM 1442 N N . TYR A 1 173 ? -6.089 -0.349 8.823 1.00 95.44 173 TYR A N 1
ATOM 1443 C CA . TYR A 1 173 ? -7.453 -0.851 8.888 1.00 95.44 173 TYR A CA 1
ATOM 1444 C C . TYR A 1 173 ? -7.744 -1.655 10.162 1.00 95.44 173 TYR A C 1
ATOM 1446 O O . TYR A 1 173 ? -8.776 -1.460 10.800 1.00 95.44 173 TYR A O 1
ATOM 1454 N N . LEU A 1 174 ? -6.830 -2.533 10.581 1.00 92.06 174 LEU A N 1
ATOM 1455 C CA . LEU A 1 174 ? -6.983 -3.303 11.818 1.00 92.06 174 LEU A CA 1
ATOM 1456 C C . LEU A 1 174 ? -6.917 -2.409 13.065 1.00 92.06 174 LEU A C 1
ATOM 1458 O O . LEU A 1 174 ? -7.666 -2.642 14.012 1.00 92.06 174 LEU A O 1
ATOM 1462 N N . ILE A 1 175 ? -6.074 -1.370 13.054 1.00 93.69 175 ILE A N 1
ATOM 1463 C CA . ILE A 1 175 ? -6.043 -0.342 14.103 1.00 93.69 175 ILE A CA 1
ATOM 1464 C C . ILE A 1 175 ? -7.398 0.369 14.171 1.00 93.69 175 ILE A C 1
ATOM 1466 O O . ILE A 1 175 ? -7.979 0.464 15.253 1.00 93.69 175 ILE A O 1
ATOM 1470 N N . TYR A 1 176 ? -7.927 0.800 13.022 1.00 95.19 176 TYR A N 1
ATOM 1471 C CA . TYR A 1 176 ? -9.250 1.411 12.935 1.00 95.19 176 TYR A CA 1
ATOM 1472 C C . TYR A 1 176 ? -10.326 0.497 13.529 1.00 95.19 176 TYR A C 1
ATOM 1474 O O . TYR A 1 176 ? -11.055 0.923 14.416 1.00 95.19 176 TYR A O 1
ATOM 1482 N N . LEU A 1 177 ? -10.388 -0.772 13.114 1.00 92.38 177 LEU A N 1
ATOM 1483 C CA . LEU A 1 177 ? -11.384 -1.717 13.623 1.00 92.38 177 LEU A CA 1
ATOM 1484 C C . LEU A 1 177 ? -11.253 -1.959 15.131 1.00 92.38 177 LEU A C 1
ATOM 1486 O O . LEU A 1 177 ? -12.270 -2.098 15.809 1.00 92.38 177 LEU A O 1
ATOM 1490 N N . SER A 1 178 ? -10.025 -1.993 15.661 1.00 91.06 178 SER A N 1
ATOM 1491 C CA . SER A 1 178 ? -9.790 -2.236 17.089 1.00 91.06 178 SER A CA 1
ATOM 1492 C C . SER A 1 178 ? -10.327 -1.121 17.988 1.00 91.06 178 SER A C 1
ATOM 1494 O O . SER A 1 178 ? -10.729 -1.391 19.114 1.00 91.06 178 SER A O 1
ATOM 1496 N N . GLU A 1 179 ? -10.388 0.111 17.476 1.00 94.31 179 GLU A N 1
ATOM 1497 C CA . GLU A 1 179 ? -10.815 1.300 18.220 1.00 94.31 179 GLU A CA 1
ATOM 1498 C C . GLU A 1 179 ? -11.823 2.130 17.408 1.00 94.31 179 GLU A C 1
ATOM 1500 O O . GLU A 1 179 ? -11.797 3.362 17.405 1.00 94.31 179 GLU A O 1
ATOM 1505 N N . ARG A 1 180 ? -12.734 1.462 16.690 1.00 92.88 180 ARG A N 1
ATOM 1506 C CA . ARG A 1 180 ? -13.618 2.102 15.699 1.00 92.88 180 ARG A CA 1
ATOM 1507 C C . ARG A 1 180 ? -14.371 3.306 16.249 1.00 92.88 180 ARG A C 1
ATOM 1509 O O . ARG A 1 180 ? -14.326 4.387 15.674 1.00 92.88 180 ARG A O 1
ATOM 1516 N N . LYS A 1 181 ? -15.014 3.138 17.409 1.00 93.81 181 LYS A N 1
ATOM 1517 C CA . LYS A 1 181 ? -15.774 4.213 18.062 1.00 93.81 181 LYS A CA 1
ATOM 1518 C C . LYS A 1 181 ? -14.898 5.436 18.345 1.00 93.81 181 LYS A C 1
ATOM 1520 O O . LYS A 1 181 ? -15.400 6.553 18.303 1.00 93.81 181 LYS A O 1
ATOM 1525 N N . PHE A 1 182 ? -13.619 5.251 18.665 1.00 95.81 182 PHE A N 1
ATOM 1526 C CA . PHE A 1 182 ? -12.710 6.373 18.863 1.00 95.81 182 PHE A CA 1
ATOM 1527 C C . PHE A 1 182 ? -12.474 7.112 17.544 1.00 95.81 182 PHE A C 1
ATOM 1529 O O . PHE A 1 182 ? -12.686 8.321 17.503 1.00 95.81 182 PHE A O 1
ATOM 1536 N N . PHE A 1 183 ? -12.102 6.408 16.474 1.00 96.06 183 PHE A N 1
ATOM 1537 C CA . PHE A 1 183 ? -11.785 7.032 15.186 1.00 96.06 183 PHE A CA 1
ATOM 1538 C C . PHE A 1 183 ? -12.994 7.696 14.521 1.00 96.06 183 PHE A C 1
ATOM 1540 O O . PHE A 1 183 ? -12.863 8.833 14.074 1.00 96.06 183 PHE A O 1
ATOM 1547 N N . ASP A 1 184 ? -14.169 7.059 14.562 1.00 94.38 184 ASP A N 1
ATOM 1548 C CA . ASP A 1 184 ? -15.426 7.627 14.043 1.00 94.38 184 ASP A CA 1
ATOM 1549 C C . ASP A 1 184 ? -15.793 8.947 14.765 1.00 94.38 184 ASP A C 1
ATOM 1551 O O . ASP A 1 184 ? -16.436 9.826 14.203 1.00 94.38 184 ASP A O 1
ATOM 1555 N N . ASN A 1 185 ? -15.349 9.129 16.019 1.00 96.25 185 ASN A N 1
ATOM 1556 C CA . ASN A 1 185 ? -15.550 10.366 16.787 1.00 96.25 185 ASN A CA 1
ATOM 1557 C C . ASN A 1 185 ? -14.344 11.326 16.754 1.00 96.25 185 ASN A C 1
ATOM 1559 O O . ASN A 1 185 ? -14.411 12.415 17.322 1.00 96.25 185 ASN A O 1
ATOM 1563 N N . ASN A 1 186 ? -13.225 10.938 16.135 1.00 95.88 186 ASN A N 1
ATOM 1564 C CA . ASN A 1 186 ? -11.980 11.709 16.100 1.00 95.88 186 ASN A CA 1
ATOM 1565 C C . ASN A 1 186 ? -11.434 11.757 14.669 1.00 95.88 186 ASN A C 1
ATOM 1567 O O . ASN A 1 186 ? -10.359 11.234 14.375 1.00 95.88 186 ASN A O 1
ATOM 1571 N N . TYR A 1 187 ? -12.169 12.433 13.786 1.00 94.50 187 TYR A N 1
ATOM 1572 C CA . TYR A 1 187 ? -11.903 12.467 12.345 1.00 94.50 187 TYR A CA 1
ATOM 1573 C C . TYR A 1 187 ? -10.454 12.840 11.975 1.00 94.50 187 TYR A C 1
ATOM 1575 O O . TYR A 1 187 ? -9.852 12.217 11.108 1.00 94.50 187 TYR A O 1
ATOM 1583 N N . ASN A 1 188 ? -9.832 13.792 12.680 1.00 93.31 188 ASN A N 1
ATOM 1584 C CA . ASN A 1 188 ? -8.430 14.162 12.433 1.00 93.31 188 ASN A CA 1
ATOM 1585 C C . ASN A 1 188 ? -7.447 13.008 12.695 1.00 93.31 188 ASN A C 1
ATOM 1587 O O . ASN A 1 188 ? -6.448 12.865 11.988 1.00 93.31 188 ASN A O 1
ATOM 1591 N N . GLU A 1 189 ? -7.725 12.180 13.702 1.00 94.44 189 GLU A N 1
ATOM 1592 C CA . GLU A 1 189 ? -6.916 11.000 14.007 1.00 94.44 189 GLU A CA 1
ATOM 1593 C C . GLU A 1 189 ? -7.194 9.882 12.989 1.00 94.44 189 GLU A C 1
ATOM 1595 O O . GLU A 1 189 ? -6.268 9.197 12.562 1.00 94.44 189 GLU A O 1
ATOM 1600 N N . LEU A 1 190 ? -8.430 9.756 12.491 1.00 95.56 190 LEU A N 1
ATOM 1601 C CA . LEU A 1 190 ? -8.742 8.849 11.381 1.00 95.56 190 LEU A CA 1
ATOM 1602 C C . LEU A 1 190 ? -7.983 9.231 10.098 1.00 95.56 190 LEU A C 1
ATOM 1604 O O . LEU A 1 190 ? -7.335 8.383 9.488 1.00 95.56 190 LEU A O 1
ATOM 1608 N N . ILE A 1 191 ? -8.002 10.510 9.718 1.00 92.75 191 ILE A N 1
ATOM 1609 C CA . ILE A 1 191 ? -7.250 11.020 8.563 1.00 92.75 191 ILE A CA 1
ATOM 1610 C C . ILE A 1 191 ? -5.746 10.791 8.749 1.00 92.75 191 ILE A C 1
ATOM 1612 O O . ILE A 1 191 ? -5.073 10.325 7.830 1.00 92.75 191 ILE A O 1
ATOM 1616 N N . THR A 1 192 ? -5.222 11.043 9.951 1.00 91.69 192 THR A N 1
ATOM 1617 C CA . THR A 1 192 ? -3.817 10.767 10.288 1.00 91.69 192 THR A CA 1
ATOM 1618 C C . THR A 1 192 ? -3.471 9.289 10.108 1.00 91.69 192 THR A C 1
ATOM 1620 O O . THR A 1 192 ? -2.471 8.964 9.469 1.00 91.69 192 THR A O 1
ATOM 1623 N N . LEU A 1 193 ? -4.314 8.381 10.607 1.00 93.75 193 LEU A N 1
ATOM 1624 C CA . LEU A 1 193 ? -4.136 6.939 10.446 1.00 93.75 193 LEU A CA 1
ATOM 1625 C C . LEU A 1 193 ? -4.125 6.523 8.969 1.00 93.75 193 LEU A C 1
ATOM 1627 O O . LEU A 1 193 ? -3.265 5.742 8.559 1.00 93.75 193 LEU A O 1
ATOM 1631 N N . ILE A 1 194 ? -5.058 7.040 8.165 1.00 93.38 194 ILE A N 1
ATOM 1632 C CA . ILE A 1 194 ? -5.149 6.751 6.727 1.00 93.38 194 ILE A CA 1
ATOM 1633 C C . ILE A 1 194 ? -3.897 7.232 6.002 1.00 93.38 194 ILE A C 1
ATOM 1635 O O . ILE A 1 194 ? -3.294 6.467 5.253 1.00 93.38 194 ILE A O 1
ATOM 1639 N N . ASN A 1 195 ? -3.467 8.463 6.257 1.00 90.19 195 ASN A N 1
ATOM 1640 C CA . ASN A 1 195 ? -2.280 9.007 5.614 1.00 90.19 195 ASN A CA 1
ATOM 1641 C C . ASN A 1 195 ? -1.023 8.215 5.986 1.00 90.19 195 ASN A C 1
ATOM 1643 O O . ASN A 1 195 ? -0.281 7.823 5.092 1.00 90.19 195 ASN A O 1
ATOM 1647 N N . ILE A 1 196 ? -0.838 7.875 7.270 1.00 90.94 196 ILE A N 1
ATOM 1648 C CA . ILE A 1 196 ? 0.251 6.981 7.694 1.00 90.94 196 ILE A CA 1
ATOM 1649 C C . ILE A 1 196 ? 0.168 5.651 6.937 1.00 90.94 196 ILE A C 1
ATOM 1651 O O . ILE A 1 196 ? 1.187 5.138 6.498 1.00 90.94 196 ILE A O 1
ATOM 1655 N N . SER A 1 197 ? -1.029 5.095 6.743 1.00 93.00 197 SER A N 1
ATOM 1656 C CA . SER A 1 197 ? -1.213 3.827 6.023 1.00 93.00 197 SER A CA 1
ATOM 1657 C C . SER A 1 197 ? -0.792 3.911 4.551 1.00 93.00 197 SER A C 1
ATOM 1659 O O . SER A 1 197 ? -0.235 2.953 4.013 1.00 93.00 197 SER A O 1
ATOM 1661 N N . LEU A 1 198 ? -1.056 5.047 3.898 1.00 91.31 198 LEU A N 1
ATOM 1662 C CA . LEU A 1 198 ? -0.715 5.302 2.497 1.00 91.31 198 LEU A CA 1
ATOM 1663 C C . LEU A 1 198 ? 0.771 5.639 2.307 1.00 91.31 198 LEU A C 1
ATOM 1665 O O . LEU A 1 198 ? 1.374 5.196 1.326 1.00 91.31 198 LEU A O 1
ATOM 1669 N N . ASP A 1 199 ? 1.367 6.356 3.261 1.00 89.31 199 ASP A N 1
ATOM 1670 C CA . ASP A 1 199 ? 2.754 6.826 3.213 1.00 89.31 199 ASP A CA 1
ATOM 1671 C C . ASP A 1 199 ? 3.757 5.679 3.040 1.00 89.31 199 ASP A C 1
ATOM 1673 O O . ASP A 1 199 ? 4.706 5.814 2.269 1.00 89.31 199 ASP A O 1
ATOM 1677 N N . PHE A 1 200 ? 3.493 4.505 3.625 1.00 91.19 200 PHE A N 1
ATOM 1678 C CA . PHE A 1 200 ? 4.327 3.310 3.424 1.00 91.19 200 PHE A CA 1
ATOM 1679 C C . PHE A 1 200 ? 4.459 2.919 1.950 1.00 91.19 200 PHE A C 1
ATOM 1681 O O . PHE A 1 200 ? 5.467 2.349 1.549 1.00 91.19 200 PHE A O 1
ATOM 1688 N N . GLY A 1 201 ? 3.446 3.170 1.118 1.00 91.56 201 GLY A N 1
ATOM 1689 C CA . GLY A 1 201 ? 3.553 2.971 -0.324 1.00 91.56 201 GLY A CA 1
ATOM 1690 C C . GLY A 1 201 ? 4.377 4.072 -0.984 1.00 91.56 201 GLY A C 1
ATOM 1691 O O . GLY A 1 201 ? 5.295 3.784 -1.761 1.00 91.56 201 GLY A O 1
ATOM 1692 N N . TYR A 1 202 ? 4.071 5.326 -0.654 1.00 89.44 202 TYR A N 1
ATOM 1693 C CA . TYR A 1 202 ? 4.706 6.504 -1.242 1.00 89.44 202 TYR A CA 1
ATOM 1694 C C . TYR A 1 202 ? 6.206 6.553 -0.972 1.00 89.44 202 TYR A C 1
ATOM 1696 O O . TYR A 1 202 ? 6.988 6.774 -1.895 1.00 89.44 202 TYR A O 1
ATOM 1704 N N . HIS A 1 203 ? 6.630 6.237 0.246 1.00 88.94 203 HIS A N 1
ATOM 1705 C CA . HIS A 1 203 ? 8.033 6.161 0.633 1.00 88.94 203 HIS A CA 1
ATOM 1706 C C . HIS A 1 203 ? 8.829 5.163 -0.213 1.00 88.94 203 HIS A C 1
ATOM 1708 O O . HIS A 1 203 ? 9.971 5.430 -0.592 1.00 88.94 203 HIS A O 1
ATOM 1714 N N . ARG A 1 204 ? 8.226 4.033 -0.604 1.00 91.12 204 ARG A N 1
ATOM 1715 C CA . ARG A 1 204 ? 8.903 3.070 -1.485 1.00 91.12 204 ARG A CA 1
ATOM 1716 C C . ARG A 1 204 ? 9.018 3.545 -2.925 1.00 91.12 204 ARG A C 1
ATOM 1718 O O . ARG A 1 204 ? 9.969 3.158 -3.608 1.00 91.12 204 ARG A O 1
ATOM 1725 N N . ASN A 1 205 ? 8.071 4.355 -3.388 1.00 90.69 205 ASN A N 1
ATOM 1726 C CA . ASN A 1 205 ? 8.177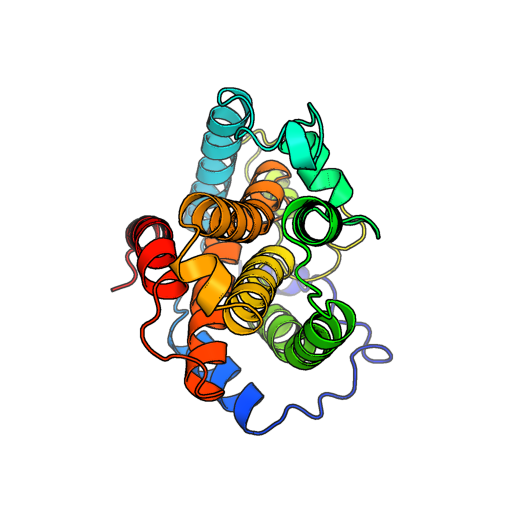 5.006 -4.688 1.00 90.69 205 ASN A CA 1
ATOM 1727 C C . ASN A 1 205 ? 9.232 6.109 -4.653 1.00 90.69 205 ASN A C 1
ATOM 1729 O O . ASN A 1 205 ? 10.064 6.175 -5.552 1.00 90.69 205 ASN A O 1
ATOM 1733 N N . MET A 1 206 ? 9.271 6.908 -3.582 1.00 86.44 206 MET A N 1
ATOM 1734 C CA . MET A 1 206 ? 10.304 7.924 -3.376 1.00 86.44 206 MET A CA 1
ATOM 1735 C C . MET A 1 206 ? 11.708 7.332 -3.379 1.00 86.44 206 MET A C 1
ATOM 1737 O O . MET A 1 206 ? 12.598 7.923 -3.974 1.00 86.44 206 MET A O 1
ATOM 1741 N N . GLY A 1 207 ? 11.908 6.157 -2.783 1.00 88.44 207 GLY A N 1
ATOM 1742 C CA . GLY A 1 207 ? 13.192 5.460 -2.843 1.00 88.44 207 GLY A CA 1
ATOM 1743 C C . GLY A 1 207 ? 13.473 4.741 -4.168 1.00 88.44 207 GLY A C 1
ATOM 1744 O O . GLY A 1 207 ? 14.474 4.037 -4.267 1.00 88.44 207 GLY A O 1
ATOM 1745 N N . ALA A 1 208 ? 12.586 4.831 -5.169 1.00 91.94 208 ALA A N 1
ATOM 1746 C CA . ALA A 1 208 ? 12.637 4.042 -6.405 1.00 91.94 208 ALA A CA 1
ATOM 1747 C C . ALA A 1 208 ? 12.812 2.524 -6.161 1.00 91.94 208 ALA A C 1
ATOM 1749 O O . ALA A 1 208 ? 13.427 1.803 -6.951 1.00 91.94 208 ALA A O 1
ATOM 1750 N N . ILE A 1 209 ? 12.252 2.023 -5.056 1.00 92.25 209 ILE A N 1
ATOM 1751 C CA . ILE A 1 209 ? 12.291 0.603 -4.677 1.00 92.25 209 ILE A CA 1
ATOM 1752 C C . ILE A 1 209 ? 11.099 -0.149 -5.275 1.00 92.25 209 ILE A C 1
ATOM 1754 O O . ILE A 1 209 ? 11.189 -1.346 -5.563 1.00 92.25 209 ILE A O 1
ATOM 1758 N N . HIS A 1 210 ? 9.979 0.553 -5.432 1.00 95.19 210 HIS A N 1
ATOM 1759 C CA . HIS A 1 210 ? 8.733 0.038 -5.978 1.00 95.19 210 HIS A CA 1
ATOM 1760 C C . HIS A 1 210 ? 8.185 0.979 -7.050 1.00 95.19 210 HIS A C 1
ATOM 1762 O O . HIS A 1 210 ? 8.318 2.202 -6.949 1.00 95.19 210 HIS A O 1
ATOM 1768 N N . PHE A 1 211 ? 7.529 0.399 -8.047 1.00 94.69 211 PHE A N 1
ATOM 1769 C CA . PHE A 1 211 ? 6.711 1.134 -9.004 1.00 94.69 211 PHE A CA 1
ATOM 1770 C C . PHE A 1 211 ? 5.427 1.647 -8.353 1.00 94.69 211 PHE A C 1
ATOM 1772 O O . PHE A 1 211 ? 4.984 1.098 -7.339 1.00 94.69 211 PHE A O 1
ATOM 1779 N N . ILE A 1 212 ? 4.804 2.680 -8.932 1.00 92.44 212 ILE A N 1
ATOM 1780 C CA . ILE A 1 212 ? 3.466 3.103 -8.485 1.00 92.44 212 ILE A CA 1
ATOM 1781 C C . ILE A 1 212 ? 2.487 1.932 -8.680 1.00 92.44 212 ILE A C 1
ATOM 1783 O O . ILE A 1 212 ? 1.639 1.672 -7.820 1.00 92.44 212 ILE A O 1
ATOM 1787 N N . TYR A 1 213 ? 2.693 1.136 -9.735 1.00 93.69 213 TYR A N 1
ATOM 1788 C CA . TYR A 1 213 ? 1.899 -0.053 -10.006 1.00 93.69 213 TYR A CA 1
ATOM 1789 C C . TYR A 1 213 ? 1.976 -1.108 -8.890 1.00 93.69 213 TYR A C 1
ATOM 1791 O O . TYR A 1 213 ? 0.993 -1.784 -8.592 1.00 93.69 213 TYR A O 1
ATOM 1799 N N . ASP A 1 214 ? 3.111 -1.236 -8.205 1.00 95.62 214 ASP A N 1
ATOM 1800 C CA . ASP A 1 214 ? 3.242 -2.212 -7.119 1.00 95.62 214 ASP A CA 1
ATOM 1801 C C . ASP A 1 214 ? 2.307 -1.883 -5.952 1.00 95.62 214 ASP A C 1
ATOM 1803 O O . ASP A 1 214 ? 1.777 -2.795 -5.314 1.00 95.62 214 ASP A O 1
ATOM 1807 N N . ASN A 1 215 ? 2.106 -0.589 -5.681 1.00 94.12 215 ASN A N 1
ATOM 1808 C CA . ASN A 1 215 ? 1.177 -0.113 -4.661 1.00 94.12 215 ASN A CA 1
ATOM 1809 C C . ASN A 1 215 ? -0.266 -0.313 -5.116 1.00 94.12 215 ASN A C 1
ATOM 1811 O O . ASN A 1 215 ? -1.083 -0.789 -4.336 1.00 94.12 215 ASN A O 1
ATOM 1815 N N . TYR A 1 216 ? -0.561 -0.056 -6.393 1.00 93.25 216 TYR A N 1
ATOM 1816 C CA . TYR A 1 216 ? -1.838 -0.420 -7.004 1.00 93.25 216 TYR A CA 1
ATOM 1817 C C . TYR A 1 216 ? -2.198 -1.894 -6.747 1.00 93.25 216 TYR A C 1
ATOM 1819 O O . TYR A 1 216 ? -3.290 -2.189 -6.254 1.00 93.25 216 TYR A O 1
ATOM 1827 N N . VAL A 1 217 ? -1.263 -2.817 -7.003 1.00 95.06 217 VAL A N 1
ATOM 1828 C CA . VAL A 1 217 ? -1.475 -4.252 -6.754 1.00 95.06 217 VAL A CA 1
ATOM 1829 C C . VAL A 1 217 ? -1.692 -4.530 -5.264 1.00 95.06 217 VAL A C 1
ATOM 1831 O O . VAL A 1 217 ? -2.553 -5.331 -4.895 1.00 95.06 217 VAL A O 1
ATOM 1834 N N . SER A 1 218 ? -0.958 -3.849 -4.386 1.00 95.81 218 SER A N 1
ATOM 1835 C CA . SER A 1 218 ? -1.156 -3.944 -2.937 1.00 95.81 218 SER A CA 1
ATOM 1836 C C . SER A 1 218 ? -2.538 -3.473 -2.496 1.00 95.81 218 SER A C 1
ATOM 1838 O O . SER A 1 218 ? -3.154 -4.131 -1.659 1.00 95.81 218 SER A O 1
ATOM 1840 N N . TYR A 1 219 ? -3.061 -2.398 -3.085 1.00 94.19 219 TYR A N 1
ATOM 1841 C CA . TYR A 1 219 ? -4.389 -1.879 -2.775 1.00 94.19 219 TYR A CA 1
ATOM 1842 C C . TYR A 1 219 ? -5.497 -2.861 -3.160 1.00 94.19 219 TYR A C 1
ATOM 1844 O O . TYR A 1 219 ? -6.345 -3.181 -2.328 1.00 94.19 219 TYR A O 1
ATOM 1852 N N . ILE A 1 220 ? -5.476 -3.408 -4.380 1.00 94.06 220 ILE A N 1
ATOM 1853 C CA . ILE A 1 220 ? -6.477 -4.415 -4.775 1.00 94.06 220 ILE A CA 1
ATOM 1854 C C . ILE A 1 220 ? -6.362 -5.692 -3.937 1.00 94.06 220 ILE A C 1
ATOM 1856 O O . ILE A 1 220 ? -7.381 -6.300 -3.611 1.00 94.06 220 ILE A O 1
ATOM 1860 N N . THR A 1 221 ? -5.142 -6.065 -3.536 1.00 95.94 221 THR A N 1
ATOM 1861 C CA . THR A 1 221 ? -4.898 -7.211 -2.650 1.00 95.94 221 THR A CA 1
ATOM 1862 C C . THR A 1 221 ? -5.483 -6.959 -1.264 1.00 95.94 221 THR A C 1
ATOM 1864 O O . THR A 1 221 ? -6.161 -7.828 -0.724 1.00 95.94 221 THR A O 1
ATOM 1867 N N . PHE A 1 222 ? -5.288 -5.762 -0.707 1.00 95.69 222 PHE A N 1
ATOM 1868 C CA . PHE A 1 222 ? -5.911 -5.333 0.546 1.00 95.69 222 PHE A CA 1
ATOM 1869 C C . PHE A 1 222 ? -7.440 -5.431 0.479 1.00 95.69 222 PHE A C 1
ATOM 1871 O O . PHE A 1 222 ? -8.042 -6.051 1.356 1.00 95.69 222 PHE A O 1
ATOM 1878 N N . LEU A 1 223 ? -8.056 -4.908 -0.586 1.00 94.06 223 LEU A N 1
ATOM 1879 C CA . LEU A 1 223 ? -9.508 -4.972 -0.773 1.00 94.06 223 LEU A CA 1
ATOM 1880 C C . LEU A 1 223 ? -10.022 -6.419 -0.857 1.00 94.06 223 LEU A C 1
ATOM 1882 O O . LEU A 1 223 ? -11.041 -6.752 -0.253 1.00 94.06 223 LEU A O 1
ATOM 1886 N N . ASP A 1 224 ? -9.319 -7.310 -1.558 1.00 95.25 224 ASP A N 1
ATOM 1887 C CA . ASP A 1 224 ? -9.725 -8.719 -1.612 1.00 95.25 224 ASP A CA 1
ATOM 1888 C C . ASP A 1 224 ? -9.543 -9.441 -0.280 1.00 95.25 224 ASP A C 1
ATOM 1890 O O . ASP A 1 224 ? -10.397 -10.250 0.082 1.00 95.25 224 ASP A O 1
ATOM 1894 N N . VAL A 1 225 ? -8.491 -9.126 0.479 1.00 94.12 225 VAL A N 1
ATOM 1895 C CA . VAL A 1 225 ? -8.301 -9.667 1.829 1.00 94.12 225 VAL A CA 1
ATOM 1896 C C . VAL A 1 225 ? -9.475 -9.274 2.721 1.00 94.12 225 VAL A C 1
ATOM 1898 O O . VAL A 1 225 ? -10.133 -10.156 3.273 1.00 94.12 225 VAL A O 1
ATOM 1901 N N . ILE A 1 226 ? -9.809 -7.985 2.827 1.00 93.50 226 ILE A N 1
ATOM 1902 C CA . ILE A 1 226 ? -10.916 -7.556 3.697 1.00 93.50 226 ILE A CA 1
ATOM 1903 C C . ILE A 1 226 ? -12.259 -8.146 3.245 1.00 93.50 226 ILE A C 1
ATOM 1905 O O . ILE A 1 226 ? -13.084 -8.503 4.084 1.00 93.50 226 ILE A O 1
ATOM 1909 N N . ASN A 1 227 ? -12.469 -8.334 1.939 1.00 92.38 227 ASN A N 1
ATOM 1910 C CA . ASN A 1 227 ? -13.690 -8.936 1.410 1.00 92.38 227 ASN A CA 1
ATOM 1911 C C . ASN A 1 227 ? -13.776 -10.437 1.728 1.00 92.38 227 ASN A C 1
ATOM 1913 O O . ASN A 1 227 ? -14.781 -10.905 2.263 1.00 92.38 227 ASN A O 1
ATOM 1917 N N . VAL A 1 228 ? -12.721 -11.208 1.447 1.00 90.25 228 VAL A N 1
ATOM 1918 C CA . VAL A 1 228 ? -12.698 -12.669 1.657 1.00 90.25 228 VAL A CA 1
ATOM 1919 C C . VAL A 1 228 ? -12.738 -13.027 3.143 1.00 90.25 228 VAL A C 1
ATOM 1921 O O . VAL A 1 228 ? -13.373 -14.014 3.532 1.00 90.25 228 VAL A O 1
ATOM 1924 N N . TYR A 1 229 ? -12.109 -12.214 3.991 1.00 86.62 229 TYR A N 1
ATOM 1925 C CA . TYR A 1 229 ? -12.175 -12.369 5.444 1.00 86.62 229 TYR A CA 1
ATOM 1926 C C . TYR A 1 229 ? -13.443 -11.767 6.066 1.00 86.62 229 TYR A C 1
ATOM 1928 O O . TYR A 1 229 ? -13.624 -11.902 7.272 1.00 86.62 229 TYR A O 1
ATOM 1936 N N . LYS A 1 230 ? -14.352 -11.196 5.257 1.00 87.88 230 LYS A N 1
ATOM 1937 C CA . LYS A 1 230 ? -15.615 -10.577 5.698 1.00 87.88 230 LYS A CA 1
ATOM 1938 C C . LYS A 1 230 ? -15.415 -9.473 6.739 1.00 87.88 230 LYS A C 1
ATOM 1940 O O . LYS A 1 230 ? -16.189 -9.350 7.682 1.00 87.88 230 LYS A O 1
ATOM 1945 N N . LEU A 1 231 ? -14.359 -8.692 6.558 1.00 84.44 231 LEU A N 1
ATOM 1946 C CA . LEU A 1 231 ? -14.076 -7.504 7.354 1.00 84.44 231 LEU A CA 1
ATOM 1947 C C . LEU A 1 231 ? -14.689 -6.244 6.731 1.00 84.44 231 LEU A C 1
ATOM 1949 O O . LEU A 1 231 ? -14.847 -5.258 7.431 1.00 84.44 231 LEU A O 1
ATOM 1953 N N . ASN A 1 232 ? -15.059 -6.275 5.446 1.00 78.06 232 ASN A N 1
ATOM 1954 C CA . ASN A 1 232 ? -15.692 -5.144 4.775 1.00 78.06 232 ASN A CA 1
ATOM 1955 C C . ASN A 1 232 ? -17.130 -4.914 5.273 1.00 78.06 232 ASN A C 1
ATOM 1957 O O . ASN A 1 232 ? -18.039 -5.682 4.960 1.00 78.06 232 ASN A O 1
ATOM 1961 N N . ASP A 1 233 ? -17.324 -3.824 6.006 1.00 81.62 233 ASP A N 1
ATOM 1962 C CA . ASP A 1 233 ? -18.603 -3.368 6.546 1.00 81.62 233 ASP A CA 1
ATOM 1963 C C . ASP A 1 233 ? -18.964 -1.937 6.094 1.00 81.62 233 ASP A C 1
ATOM 1965 O O . ASP A 1 233 ? -19.731 -1.253 6.770 1.00 81.62 233 ASP A O 1
ATOM 1969 N N . ASN A 1 234 ? -18.429 -1.486 4.946 1.00 79.75 234 ASN A N 1
ATOM 1970 C CA . ASN A 1 234 ? -18.640 -0.138 4.387 1.00 79.75 234 ASN A CA 1
ATOM 1971 C C . ASN A 1 234 ? -18.391 0.992 5.404 1.00 79.75 234 ASN A C 1
ATOM 1973 O O . ASN A 1 234 ? -19.187 1.921 5.539 1.00 79.75 234 ASN A O 1
ATOM 1977 N N . ASN A 1 235 ? -17.290 0.896 6.144 1.00 88.62 235 ASN A N 1
ATOM 1978 C CA . ASN A 1 235 ? -16.950 1.864 7.179 1.00 88.62 235 ASN A CA 1
ATOM 1979 C C . ASN A 1 235 ? -16.245 3.129 6.660 1.00 88.62 235 ASN A C 1
ATOM 1981 O O . ASN A 1 235 ? -15.855 3.233 5.493 1.00 88.62 235 ASN A O 1
ATOM 1985 N N . GLU A 1 236 ? -16.072 4.096 7.563 1.00 92.00 236 GLU A N 1
ATOM 1986 C CA . GLU A 1 236 ? -15.529 5.416 7.244 1.00 92.00 236 GLU A CA 1
ATOM 1987 C C . GLU A 1 236 ? -14.080 5.349 6.751 1.00 92.00 236 GLU A C 1
ATOM 1989 O O . GLU A 1 236 ? -13.731 6.028 5.787 1.00 92.00 236 GLU A O 1
ATOM 1994 N N . TYR A 1 237 ? -13.261 4.452 7.312 1.00 94.06 237 TYR A N 1
ATOM 1995 C CA . TYR A 1 237 ? -11.897 4.226 6.834 1.00 94.06 237 TYR A CA 1
ATOM 1996 C C . TYR A 1 237 ? -11.880 3.824 5.351 1.00 94.06 237 TYR A C 1
ATOM 1998 O O . TYR A 1 237 ? -11.140 4.402 4.554 1.00 94.06 237 TYR A O 1
ATOM 2006 N N . LEU A 1 238 ? -12.720 2.856 4.961 1.00 93.06 238 LEU A N 1
ATOM 2007 C CA . LEU A 1 238 ? -12.811 2.403 3.568 1.00 93.06 238 LEU A CA 1
ATOM 2008 C C . LEU A 1 238 ? -13.372 3.483 2.637 1.00 93.06 238 LEU A C 1
ATOM 2010 O O . LEU A 1 238 ? -12.941 3.577 1.489 1.00 93.06 238 LEU A O 1
ATOM 2014 N N . SER A 1 239 ? -14.301 4.307 3.123 1.00 92.19 239 SER A N 1
ATOM 2015 C CA . SER A 1 239 ? -14.839 5.439 2.364 1.00 92.19 239 SER A CA 1
ATOM 2016 C C . SER A 1 239 ? -13.756 6.475 2.057 1.00 92.19 239 SER A C 1
ATOM 2018 O O . SER A 1 239 ? -13.586 6.886 0.910 1.00 92.19 239 SER A O 1
ATOM 2020 N N . LEU A 1 240 ? -12.977 6.858 3.069 1.00 91.69 240 LEU A N 1
ATOM 2021 C CA . LEU A 1 240 ? -11.964 7.905 2.951 1.00 91.69 240 LEU A CA 1
ATOM 2022 C C . LEU A 1 240 ? -10.739 7.464 2.154 1.00 91.69 240 LEU A C 1
ATOM 2024 O O . LEU A 1 240 ? -10.178 8.254 1.397 1.00 91.69 240 LEU A O 1
ATOM 2028 N N . ILE A 1 241 ? -10.337 6.196 2.267 1.00 90.75 241 ILE A N 1
ATOM 2029 C CA . ILE A 1 241 ? -9.205 5.697 1.483 1.00 90.75 241 ILE A CA 1
ATOM 2030 C C . ILE A 1 241 ? -9.560 5.521 0.003 1.00 90.75 241 ILE A C 1
ATOM 2032 O O . ILE A 1 241 ? -8.670 5.529 -0.843 1.00 90.75 241 ILE A O 1
ATOM 2036 N N . LYS A 1 242 ? -10.850 5.416 -0.340 1.00 88.50 242 LYS A N 1
ATOM 2037 C CA . LYS A 1 242 ? -11.309 5.183 -1.712 1.00 88.50 242 LYS A CA 1
ATOM 2038 C C . LYS A 1 242 ? -10.888 6.277 -2.691 1.00 88.50 242 LYS A C 1
ATOM 2040 O O . LYS A 1 242 ? -10.481 5.950 -3.796 1.00 88.50 242 LYS A O 1
ATOM 2045 N N . GLU A 1 243 ? -10.954 7.557 -2.329 1.00 86.19 243 GLU A N 1
ATOM 2046 C CA . GLU A 1 243 ? -10.621 8.629 -3.280 1.00 86.19 243 GLU A CA 1
ATOM 2047 C C . GLU A 1 243 ? -9.140 8.587 -3.730 1.00 86.19 243 GLU A C 1
ATOM 2049 O O . GLU A 1 243 ? -8.892 8.599 -4.944 1.00 86.19 243 GLU A O 1
ATOM 2054 N N . PRO A 1 244 ? -8.142 8.476 -2.823 1.00 80.00 244 PRO A N 1
ATOM 2055 C CA . PRO A 1 244 ? -6.758 8.196 -3.213 1.00 80.00 244 PRO A CA 1
ATOM 2056 C C . PRO A 1 244 ? -6.619 6.970 -4.125 1.00 80.00 244 PRO A C 1
ATOM 2058 O O . PRO A 1 244 ? -5.857 7.001 -5.095 1.00 80.00 244 PRO A O 1
ATOM 2061 N N . LEU A 1 245 ? -7.386 5.909 -3.855 1.00 74.38 245 LEU A N 1
ATOM 2062 C CA . LEU A 1 245 ? -7.381 4.692 -4.664 1.00 74.38 245 LEU A CA 1
ATOM 2063 C C . LEU A 1 245 ? -7.945 4.926 -6.065 1.00 74.38 245 LEU A C 1
ATOM 2065 O O . LEU A 1 245 ? -7.322 4.527 -7.042 1.00 74.38 245 LEU A O 1
ATOM 2069 N N . ASP A 1 246 ? -9.079 5.611 -6.187 1.00 80.50 246 ASP A N 1
ATOM 2070 C CA . ASP A 1 246 ? -9.720 5.920 -7.467 1.00 80.50 246 ASP A CA 1
ATOM 2071 C C . ASP A 1 246 ? -8.800 6.764 -8.359 1.00 80.50 246 ASP A C 1
ATOM 2073 O O . ASP A 1 246 ? -8.753 6.573 -9.578 1.00 80.50 246 ASP A O 1
ATOM 2077 N N . LYS A 1 247 ? -8.005 7.665 -7.765 1.00 80.75 247 LYS A N 1
ATOM 2078 C CA . LYS A 1 247 ? -6.964 8.409 -8.491 1.00 80.75 247 LYS A CA 1
ATOM 2079 C C . LYS A 1 247 ? -5.883 7.476 -9.045 1.00 80.75 247 LYS A C 1
ATOM 2081 O O . LYS A 1 247 ? -5.507 7.624 -10.206 1.00 80.75 247 LYS A O 1
ATOM 2086 N N . LEU A 1 248 ? -5.436 6.487 -8.270 1.00 72.56 248 LEU A N 1
ATOM 2087 C CA . LEU A 1 248 ? -4.489 5.469 -8.739 1.00 72.56 248 LEU A CA 1
ATOM 2088 C C . LEU A 1 248 ? -5.102 4.546 -9.804 1.00 72.56 248 LEU A C 1
ATOM 2090 O O . LEU A 1 248 ? -4.453 4.267 -10.809 1.00 72.56 248 LEU A O 1
ATOM 2094 N N . PHE A 1 249 ? -6.358 4.115 -9.641 1.00 74.38 249 PHE A N 1
ATOM 2095 C CA . PHE A 1 249 ? -7.078 3.292 -10.623 1.00 74.38 249 PHE A CA 1
ATOM 2096 C C . PHE A 1 249 ? -7.167 3.984 -11.990 1.00 74.38 249 PHE A C 1
ATOM 2098 O O . PHE A 1 249 ? -6.935 3.345 -13.021 1.00 74.38 249 PHE A O 1
ATOM 2105 N N . LYS A 1 250 ? -7.427 5.299 -12.002 1.00 80.75 250 LYS A N 1
ATOM 2106 C CA . LYS A 1 250 ? -7.472 6.108 -13.231 1.00 80.75 250 LYS A CA 1
ATOM 2107 C C . LYS A 1 250 ? -6.144 6.124 -13.983 1.00 80.75 250 LYS A C 1
ATOM 2109 O O . LYS A 1 250 ? -6.164 6.036 -15.206 1.00 80.75 250 LYS A O 1
ATOM 2114 N N . ILE A 1 251 ? -5.008 6.184 -13.282 1.00 73.81 251 ILE A N 1
ATOM 2115 C CA . ILE A 1 251 ? -3.675 6.141 -13.915 1.00 73.81 251 ILE A CA 1
ATOM 2116 C C . ILE A 1 251 ? -3.496 4.840 -14.712 1.00 73.81 251 ILE A C 1
ATOM 2118 O O . ILE A 1 251 ? -2.955 4.856 -15.816 1.00 73.81 251 ILE A O 1
ATOM 2122 N N . TYR A 1 252 ? -4.005 3.723 -14.189 1.00 66.88 252 TYR A N 1
ATOM 2123 C CA . TYR A 1 252 ? -3.838 2.403 -14.799 1.00 66.88 252 TYR A CA 1
ATOM 2124 C C . TYR A 1 252 ? -4.967 1.982 -15.743 1.00 66.88 252 TYR A C 1
ATOM 2126 O O . TYR A 1 252 ? -4.939 0.858 -16.243 1.00 66.88 252 TYR A O 1
ATOM 2134 N N . ASN A 1 253 ? -5.940 2.860 -16.019 1.00 64.06 253 ASN A N 1
ATOM 2135 C CA . ASN A 1 253 ? -7.127 2.552 -16.828 1.00 64.06 253 ASN A CA 1
ATOM 2136 C C . ASN A 1 253 ? -7.848 1.264 -16.391 1.00 64.06 253 ASN A C 1
ATOM 2138 O O . ASN A 1 253 ? -8.440 0.565 -17.219 1.00 64.06 253 ASN A O 1
ATOM 2142 N N . VAL A 1 254 ? -7.795 0.930 -15.100 1.00 56.25 254 VAL A N 1
ATOM 2143 C CA . VAL A 1 254 ? -8.506 -0.243 -14.595 1.00 56.25 254 VAL A CA 1
ATOM 2144 C C . VAL A 1 254 ? -9.936 0.173 -14.281 1.00 56.25 254 VAL A C 1
ATOM 2146 O O . VAL A 1 254 ? -10.157 1.020 -13.417 1.00 56.25 254 VAL A O 1
ATOM 2149 N N . LYS A 1 255 ? -10.874 -0.379 -15.058 1.00 44.69 255 LYS A N 1
ATOM 2150 C CA . LYS A 1 255 ? -12.321 -0.222 -14.879 1.00 44.69 255 LYS A CA 1
ATOM 2151 C C . LYS A 1 255 ? -12.862 -1.221 -13.869 1.00 44.69 255 LYS A C 1
ATOM 2153 O O . LYS A 1 255 ? -12.392 -2.381 -13.898 1.00 44.69 255 LYS A O 1
#

Sequence (255 aa):
MNEIISKLKYGQCNVENCPKNNLEKKDKIIINNILNKIKIKQSYDWYKNELKLIQSFQLLLNEYPNYDYKSIVGSKTHLQLSKIEDSKYDTFNYYLKYLNKKYKINIDFKNIKNIYYSLRNIILTLKDQLNMPRPYQLLIYYPEIKLNVEFSTTAITASAPSGHCFYGLINGYLIYLSERKFFDNNYNELITLINISLDFGYHRNMGAIHFIYDNYVSYITFLDVINVYKLNDNNEYLSLIKEPLDKLFKIYNVK